Protein AF-A0A8T7M7X3-F1 (afdb_monomer)

Structure (mmCIF, N/CA/C/O backbone):
data_AF-A0A8T7M7X3-F1
#
_entry.id   AF-A0A8T7M7X3-F1
#
loop_
_atom_site.group_PDB
_atom_site.id
_atom_site.type_symbol
_atom_site.label_atom_id
_atom_site.label_alt_id
_atom_site.label_comp_id
_atom_site.label_asym_id
_atom_site.label_entity_id
_atom_site.label_seq_id
_atom_site.pdbx_PDB_ins_code
_atom_site.Cartn_x
_atom_site.Cartn_y
_atom_site.Cartn_z
_atom_site.occupancy
_atom_site.B_iso_or_equiv
_atom_site.auth_seq_id
_atom_site.auth_comp_id
_atom_site.auth_asym_id
_atom_site.auth_atom_id
_atom_site.pdbx_PDB_model_num
ATOM 1 N N . MET A 1 1 ? 93.101 45.822 0.737 1.00 46.22 1 MET A N 1
ATOM 2 C CA . MET A 1 1 ? 93.621 44.448 0.947 1.00 46.22 1 MET A CA 1
ATOM 3 C C . MET A 1 1 ? 92.447 43.604 1.434 1.00 46.22 1 MET A C 1
ATOM 5 O O . MET A 1 1 ? 91.768 44.087 2.322 1.00 46.22 1 MET A O 1
ATOM 9 N N . ALA A 1 2 ? 92.071 42.443 0.896 1.00 41.38 2 ALA A N 1
ATOM 10 C CA . ALA A 1 2 ? 92.641 41.563 -0.135 1.00 41.38 2 ALA A CA 1
ATOM 11 C C . ALA A 1 2 ? 91.455 40.894 -0.884 1.00 41.38 2 ALA A C 1
ATOM 13 O O . ALA A 1 2 ? 90.471 40.529 -0.255 1.00 41.38 2 ALA A O 1
ATOM 14 N N . TYR A 1 3 ? 91.332 40.984 -2.210 1.00 36.50 3 TYR A N 1
ATOM 15 C CA . TYR A 1 3 ? 91.972 40.167 -3.261 1.00 36.50 3 TYR A CA 1
ATOM 16 C C . TYR A 1 3 ? 91.702 38.645 -3.172 1.00 36.50 3 TYR A C 1
ATOM 18 O O . TYR A 1 3 ? 92.393 37.949 -2.444 1.00 36.50 3 TYR A O 1
ATOM 26 N N . GLN A 1 4 ? 90.682 38.206 -3.939 1.00 45.53 4 GLN A N 1
ATOM 27 C CA . GLN A 1 4 ? 90.594 37.076 -4.906 1.00 45.53 4 GLN A CA 1
ATOM 28 C C . GLN A 1 4 ? 91.264 35.716 -4.568 1.00 45.53 4 GLN A C 1
ATOM 30 O O . GLN A 1 4 ? 92.408 35.672 -4.129 1.00 45.53 4 GLN A O 1
ATOM 35 N N . PRO A 1 5 ? 90.631 34.584 -4.955 1.00 60.28 5 PRO A N 1
ATOM 36 C CA . PRO A 1 5 ? 90.970 34.070 -6.287 1.00 60.28 5 PRO A CA 1
ATOM 37 C C . PRO A 1 5 ? 89.800 33.523 -7.122 1.00 60.28 5 PRO A C 1
ATOM 39 O O . PRO A 1 5 ? 88.982 32.719 -6.680 1.00 60.28 5 PRO A 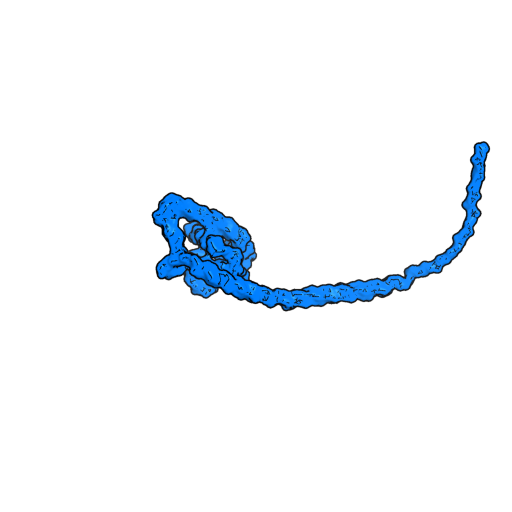O 1
ATOM 42 N N . LYS A 1 6 ? 89.839 33.890 -8.409 1.00 54.03 6 LYS A N 1
ATOM 43 C CA . LYS A 1 6 ? 89.373 33.092 -9.550 1.00 54.03 6 LYS A CA 1
ATOM 44 C C . LYS A 1 6 ? 89.791 31.626 -9.411 1.00 54.03 6 LYS A C 1
ATOM 46 O O . LYS A 1 6 ? 90.984 31.344 -9.301 1.00 54.03 6 LYS A O 1
ATOM 51 N N . GLN A 1 7 ? 88.855 30.711 -9.651 1.00 55.66 7 GLN A N 1
ATOM 52 C CA . GLN A 1 7 ? 89.193 29.432 -10.266 1.00 55.66 7 GLN A CA 1
ATOM 53 C C . GLN A 1 7 ? 88.358 29.198 -11.518 1.00 55.66 7 GLN A C 1
ATOM 55 O O . GLN A 1 7 ? 87.133 29.174 -11.514 1.00 55.66 7 GLN A O 1
ATOM 60 N N . ASN A 1 8 ? 89.105 29.074 -12.606 1.00 53.84 8 ASN A N 1
ATOM 61 C CA . ASN A 1 8 ? 88.673 28.776 -13.949 1.00 53.84 8 ASN A CA 1
ATOM 62 C C . ASN A 1 8 ? 89.399 27.476 -14.318 1.00 53.84 8 ASN A C 1
ATOM 64 O O . ASN A 1 8 ? 90.635 27.494 -14.338 1.00 53.84 8 ASN A O 1
ATOM 68 N N . ARG A 1 9 ? 88.679 26.375 -14.574 1.00 55.22 9 ARG A N 1
ATOM 69 C CA . ARG A 1 9 ? 89.082 25.338 -15.546 1.00 55.22 9 ARG A CA 1
ATOM 70 C C . ARG A 1 9 ? 88.053 24.207 -15.683 1.00 55.22 9 ARG A C 1
ATOM 72 O O . ARG A 1 9 ? 87.910 23.362 -14.814 1.00 55.22 9 ARG A O 1
ATOM 79 N N . ASN A 1 10 ? 87.400 24.224 -16.843 1.00 54.62 10 ASN A N 1
ATOM 80 C CA . ASN A 1 10 ? 87.194 23.114 -17.780 1.00 54.62 10 ASN A CA 1
ATOM 81 C C . ASN A 1 10 ? 87.348 21.675 -17.259 1.00 54.62 10 ASN A C 1
ATOM 83 O O . ASN A 1 10 ? 88.474 21.215 -17.082 1.00 54.62 10 ASN A O 1
ATOM 87 N N . VAL A 1 11 ? 86.247 20.917 -17.301 1.00 53.62 11 VAL A N 1
ATOM 88 C CA . VAL A 1 11 ? 86.260 19.521 -17.770 1.00 53.62 11 VAL A CA 1
ATOM 89 C C . VAL A 1 11 ? 85.071 19.311 -18.714 1.00 53.62 11 VAL A C 1
ATOM 91 O O . VAL A 1 11 ? 83.927 19.599 -18.377 1.00 53.62 11 VAL A O 1
ATOM 94 N N . ARG A 1 12 ? 85.385 18.880 -19.939 1.00 51.91 12 ARG A N 1
ATOM 95 C CA . ARG A 1 12 ? 84.455 18.493 -21.008 1.00 51.91 12 ARG A CA 1
ATOM 96 C C . ARG A 1 12 ? 83.820 17.118 -20.741 1.00 51.91 12 ARG A C 1
ATOM 98 O O . ARG A 1 12 ? 84.417 16.285 -20.064 1.00 51.91 12 ARG A O 1
ATOM 105 N N . THR A 1 13 ? 82.791 16.849 -21.558 1.00 47.75 13 THR A N 1
ATOM 106 C CA . THR A 1 13 ? 82.400 15.548 -22.160 1.00 47.75 13 THR A CA 1
ATOM 107 C C . THR A 1 13 ? 81.572 14.606 -21.266 1.00 47.75 13 THR A C 1
ATOM 109 O O . THR A 1 13 ? 81.841 14.501 -20.084 1.00 47.75 13 THR A O 1
ATOM 112 N N . VAL A 1 14 ? 80.519 13.910 -21.722 1.00 48.75 14 VAL A N 1
ATOM 113 C CA . VAL A 1 14 ? 80.226 13.295 -23.034 1.00 48.75 14 VAL A CA 1
ATOM 114 C C . VAL A 1 14 ? 78.704 13.289 -23.301 1.00 48.75 14 VAL A C 1
ATOM 116 O O . VAL A 1 14 ? 77.900 13.144 -22.386 1.00 48.75 14 VAL A O 1
ATOM 119 N N . LEU A 1 15 ? 78.336 13.425 -24.577 1.00 51.53 15 LEU A N 1
ATOM 120 C CA . LEU A 1 15 ? 77.004 13.212 -25.151 1.00 51.53 15 LEU A CA 1
ATOM 121 C C . LEU A 1 15 ? 76.468 11.796 -24.853 1.00 51.53 15 LEU A C 1
ATOM 123 O O . LEU A 1 15 ? 77.096 10.815 -25.234 1.00 51.53 15 LEU A O 1
ATOM 127 N N . GLY A 1 16 ? 75.285 11.695 -24.245 1.00 47.59 16 GLY A N 1
ATOM 128 C CA . GLY A 1 16 ? 74.497 10.461 -24.167 1.00 47.59 16 GLY A CA 1
ATOM 129 C C . GLY A 1 16 ? 73.098 10.713 -24.726 1.00 47.59 16 GLY A C 1
ATOM 130 O O . GLY A 1 16 ? 72.341 11.509 -24.179 1.00 47.59 16 GLY A O 1
ATOM 131 N N . GLU A 1 17 ? 72.798 10.097 -25.862 1.00 50.12 17 GLU A N 1
ATOM 132 C CA . GLU A 1 17 ? 71.636 10.335 -26.721 1.00 50.12 17 GLU A CA 1
ATOM 133 C C . GLU A 1 17 ? 70.284 9.986 -26.055 1.00 50.12 17 GLU A C 1
ATOM 135 O O . GLU A 1 17 ? 70.113 8.871 -25.558 1.00 50.12 17 GLU A O 1
ATOM 140 N N . PRO A 1 18 ? 69.254 10.855 -26.114 1.00 48.41 18 PRO A N 1
ATOM 141 C CA . PRO A 1 18 ? 67.917 10.537 -25.623 1.00 48.41 18 PRO A CA 1
ATOM 142 C C . PRO A 1 18 ? 67.045 10.015 -26.773 1.00 48.41 18 PRO A C 1
ATOM 144 O O . PRO A 1 18 ? 66.133 10.707 -27.221 1.00 48.41 18 PRO A O 1
ATOM 147 N N . ARG A 1 19 ? 67.336 8.832 -27.331 1.00 51.84 19 ARG A N 1
ATOM 148 C CA . ARG A 1 19 ? 66.515 8.299 -28.446 1.00 51.84 19 ARG A CA 1
ATOM 149 C C . ARG A 1 19 ? 66.010 6.863 -28.326 1.00 51.84 19 ARG A C 1
ATOM 151 O O . ARG A 1 19 ? 65.266 6.439 -29.200 1.00 51.84 19 ARG A O 1
ATOM 158 N N . VAL A 1 20 ? 66.287 6.143 -27.237 1.00 50.12 20 VAL A N 1
ATOM 159 C CA . VAL A 1 20 ? 65.887 4.716 -27.127 1.00 50.12 20 VAL A CA 1
ATOM 160 C C . VAL A 1 20 ? 64.840 4.435 -26.032 1.00 50.12 20 VAL A C 1
ATOM 162 O O . VAL A 1 20 ? 64.368 3.316 -25.893 1.00 50.12 20 VAL A O 1
ATOM 165 N N . GLN A 1 21 ? 64.388 5.440 -25.277 1.00 48.66 21 GLN A N 1
ATOM 166 C CA . GLN A 1 21 ? 63.450 5.219 -24.157 1.00 48.66 21 GLN A CA 1
ATOM 167 C C . GLN A 1 21 ? 61.958 5.334 -24.537 1.00 48.66 21 GLN A C 1
ATOM 169 O O . GLN A 1 21 ? 61.101 4.904 -23.771 1.00 48.66 21 GLN A O 1
ATOM 174 N N . LEU A 1 22 ? 61.608 5.883 -25.709 1.00 47.62 22 LEU A N 1
ATOM 175 C CA . LEU A 1 22 ? 60.207 6.219 -26.018 1.00 47.62 22 LEU A CA 1
ATOM 176 C C . LEU A 1 22 ? 59.379 5.049 -26.591 1.00 47.62 22 LEU A C 1
ATOM 178 O O . LEU A 1 22 ? 58.153 5.073 -26.529 1.00 47.62 22 LEU A O 1
ATOM 182 N N . VAL A 1 23 ? 60.023 4.007 -27.126 1.00 49.38 23 VAL A N 1
ATOM 183 C CA . VAL A 1 23 ? 59.315 2.905 -27.813 1.00 49.38 23 VAL A CA 1
ATOM 184 C C . VAL A 1 23 ? 58.866 1.801 -26.846 1.00 49.38 23 VAL A C 1
ATOM 186 O O . VAL A 1 23 ? 57.866 1.135 -27.087 1.00 49.38 23 VAL A O 1
ATOM 189 N N . VAL A 1 24 ? 59.536 1.632 -25.703 1.00 51.38 24 VAL A N 1
ATOM 190 C CA . VAL A 1 24 ? 59.193 0.559 -24.748 1.00 51.38 24 VAL A CA 1
ATOM 191 C C . VAL A 1 24 ? 57.947 0.906 -23.917 1.00 51.38 24 VAL A C 1
ATOM 193 O O . VAL A 1 24 ? 57.187 0.018 -23.534 1.00 51.38 24 VAL A O 1
ATOM 196 N N . TYR A 1 25 ? 57.670 2.196 -23.700 1.00 46.59 25 TYR A N 1
ATOM 197 C CA . TYR A 1 25 ? 56.526 2.640 -22.894 1.00 46.59 25 TYR A CA 1
ATOM 198 C C . TYR A 1 25 ? 55.167 2.534 -23.605 1.00 46.59 25 TYR A C 1
ATOM 200 O O . TYR A 1 25 ? 54.145 2.363 -22.943 1.00 46.59 25 TYR A O 1
ATOM 208 N N . THR A 1 26 ? 55.116 2.590 -24.937 1.00 47.38 26 THR A N 1
ATOM 209 C CA . THR A 1 26 ? 53.841 2.578 -25.682 1.00 47.38 26 THR A CA 1
ATOM 210 C C . THR A 1 26 ? 53.199 1.190 -25.769 1.00 47.38 26 THR A C 1
ATOM 212 O O . THR A 1 26 ? 51.971 1.091 -25.800 1.00 47.38 26 THR A O 1
ATOM 215 N N . VAL A 1 27 ? 53.993 0.115 -25.720 1.00 51.78 27 VAL A N 1
ATOM 216 C CA . VAL A 1 27 ? 53.487 -1.272 -25.759 1.00 51.78 27 VAL A CA 1
ATOM 217 C C . VAL A 1 27 ? 52.983 -1.739 -24.385 1.00 51.78 27 VAL A C 1
ATOM 219 O O . VAL A 1 27 ? 52.012 -2.487 -24.302 1.00 51.78 27 VAL A O 1
ATOM 222 N N . TRP A 1 28 ? 53.572 -1.248 -23.288 1.00 44.59 28 TRP A N 1
ATOM 223 C CA . TRP A 1 28 ? 53.129 -1.599 -21.931 1.00 44.59 28 TRP A CA 1
ATOM 224 C C . TRP A 1 28 ? 51.792 -0.953 -21.541 1.00 44.59 28 TRP A C 1
ATOM 226 O O . TRP A 1 28 ? 50.948 -1.604 -20.926 1.00 44.59 28 TRP A O 1
ATOM 236 N N . PHE A 1 29 ? 51.550 0.303 -21.928 1.00 48.22 29 PHE A N 1
ATOM 237 C CA . PHE A 1 29 ? 50.309 0.997 -21.558 1.00 48.22 29 PHE A CA 1
ATOM 238 C C . PHE A 1 29 ? 49.073 0.507 -22.329 1.00 48.22 29 PHE A C 1
ATOM 240 O O . PHE A 1 29 ? 47.969 0.512 -21.784 1.00 48.22 29 PHE A O 1
ATOM 247 N N . SER A 1 30 ? 49.232 0.034 -23.567 1.00 51.81 30 SER A N 1
ATOM 248 C CA . SER A 1 30 ? 48.105 -0.439 -24.385 1.00 51.81 30 SER A CA 1
ATOM 249 C C . SER A 1 30 ? 47.588 -1.823 -23.954 1.00 51.81 30 SER A C 1
ATOM 251 O O . SER A 1 30 ? 46.380 -2.060 -24.006 1.00 51.81 30 SER A O 1
ATOM 253 N N . GLY A 1 31 ? 48.446 -2.700 -23.419 1.00 53.31 31 GLY A N 1
ATOM 254 C CA . GLY A 1 31 ? 48.025 -3.995 -22.861 1.00 53.31 31 GLY A CA 1
ATOM 255 C C . GLY A 1 31 ? 47.171 -3.880 -21.589 1.00 53.31 31 GLY A C 1
ATOM 256 O O . GLY A 1 31 ? 46.196 -4.615 -21.428 1.00 53.31 31 GLY A O 1
ATOM 257 N N . ILE A 1 32 ? 47.481 -2.918 -20.711 1.00 60.38 32 ILE A N 1
ATOM 258 C CA . ILE A 1 32 ? 46.737 -2.702 -19.455 1.00 60.38 32 ILE A CA 1
ATOM 259 C C . ILE A 1 32 ? 45.322 -2.183 -19.735 1.00 60.38 32 ILE A C 1
ATOM 261 O O . ILE A 1 32 ? 44.365 -2.633 -19.106 1.00 60.38 32 ILE A O 1
ATOM 265 N N . ILE A 1 33 ? 45.165 -1.279 -20.706 1.00 60.69 33 ILE A N 1
ATOM 266 C CA . ILE A 1 33 ? 43.856 -0.699 -21.036 1.00 60.69 33 ILE A CA 1
ATOM 267 C C . ILE A 1 33 ? 42.926 -1.759 -21.645 1.00 60.69 33 ILE A C 1
ATOM 269 O O . ILE A 1 33 ? 41.769 -1.858 -21.241 1.00 60.69 33 ILE A O 1
ATOM 273 N N . ILE A 1 34 ? 43.424 -2.608 -22.551 1.00 60.16 34 ILE A N 1
ATOM 274 C CA . ILE A 1 34 ? 42.613 -3.682 -23.151 1.00 60.16 34 ILE A CA 1
ATOM 275 C C . ILE A 1 34 ? 42.245 -4.745 -22.100 1.00 60.16 34 ILE A C 1
ATOM 277 O O . ILE A 1 34 ? 41.097 -5.191 -22.059 1.00 60.16 34 ILE A O 1
ATOM 281 N N . GLY A 1 35 ? 43.172 -5.099 -21.202 1.00 57.69 35 GLY A N 1
ATOM 282 C CA . GLY A 1 35 ? 42.897 -6.014 -20.089 1.00 57.69 35 GLY A CA 1
ATOM 283 C C . GLY A 1 35 ? 41.843 -5.478 -19.111 1.00 57.69 35 GLY A C 1
ATOM 284 O O . GLY A 1 35 ? 40.943 -6.216 -18.711 1.00 57.69 35 GLY A O 1
ATOM 285 N N . ALA A 1 36 ? 41.898 -4.185 -18.778 1.00 60.19 36 ALA A N 1
ATOM 286 C CA . ALA A 1 36 ? 40.915 -3.540 -17.907 1.00 60.19 36 ALA A CA 1
ATOM 287 C C . ALA A 1 36 ? 39.519 -3.467 -18.549 1.00 60.19 36 ALA A C 1
ATOM 289 O O . ALA A 1 36 ? 38.522 -3.720 -17.873 1.00 60.19 36 ALA A O 1
ATOM 290 N N . ILE A 1 37 ? 39.436 -3.187 -19.855 1.00 64.25 37 ILE A N 1
ATOM 291 C CA . ILE A 1 37 ? 38.162 -3.163 -20.588 1.00 64.25 37 ILE A CA 1
ATOM 292 C C . ILE A 1 37 ? 37.546 -4.569 -20.646 1.00 64.25 37 ILE A C 1
ATOM 294 O O . ILE A 1 37 ? 36.359 -4.725 -20.363 1.00 64.25 37 ILE A O 1
ATOM 298 N N . LEU A 1 38 ? 38.337 -5.611 -20.928 1.00 59.16 38 LEU A N 1
ATOM 299 C CA . LEU A 1 38 ? 37.839 -6.993 -20.95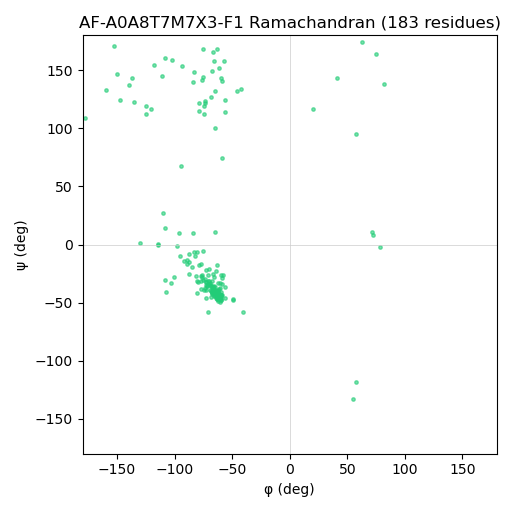1 1.00 59.16 38 LEU A CA 1
ATOM 300 C C . LEU A 1 38 ? 37.353 -7.470 -19.574 1.00 59.16 38 LEU A C 1
ATOM 302 O O . LEU A 1 38 ? 36.303 -8.107 -19.495 1.00 59.16 38 LEU A O 1
ATOM 306 N N . LEU A 1 39 ? 38.046 -7.115 -18.487 1.00 58.97 39 LEU A N 1
ATOM 307 C CA . LEU A 1 39 ? 37.592 -7.415 -17.122 1.00 58.97 39 LEU A CA 1
ATOM 308 C C . LEU A 1 39 ? 36.298 -6.673 -16.758 1.00 58.97 39 LEU A C 1
ATOM 310 O O . LEU A 1 39 ? 35.438 -7.240 -16.084 1.00 58.97 39 LEU A O 1
ATOM 314 N N . PHE A 1 40 ? 36.120 -5.442 -17.241 1.00 58.00 40 PHE A N 1
ATOM 315 C CA . PHE A 1 40 ? 34.893 -4.676 -17.021 1.00 58.00 40 PHE A CA 1
ATOM 316 C C . PHE A 1 40 ? 33.688 -5.305 -17.744 1.00 58.00 40 PHE A C 1
ATOM 318 O O . PHE A 1 40 ? 32.614 -5.440 -17.155 1.00 58.00 40 PHE A O 1
ATOM 325 N N . PHE A 1 41 ? 33.866 -5.779 -18.984 1.00 54.91 41 PHE A N 1
ATOM 326 C CA . PHE A 1 41 ? 32.802 -6.465 -19.731 1.00 54.91 41 PHE A CA 1
ATOM 327 C C . PHE A 1 41 ? 32.488 -7.873 -19.192 1.00 54.91 41 PHE A C 1
ATOM 329 O O . PHE A 1 41 ? 31.316 -8.253 -19.140 1.00 54.91 41 PHE A O 1
ATOM 336 N N . LEU A 1 42 ? 33.487 -8.628 -18.716 1.00 54.34 42 LEU A N 1
ATOM 337 C CA . LEU A 1 42 ? 33.258 -9.910 -18.031 1.00 54.34 42 LEU A CA 1
ATOM 338 C C . LEU A 1 42 ? 32.533 -9.733 -16.686 1.00 54.34 42 LEU A C 1
ATOM 340 O O . LEU A 1 42 ? 31.662 -10.538 -16.355 1.00 54.34 42 LEU A O 1
ATOM 344 N N . GLY A 1 43 ? 32.819 -8.658 -15.944 1.00 50.41 43 GLY A N 1
ATOM 345 C CA . GLY A 1 43 ? 32.082 -8.311 -14.724 1.00 50.41 43 GLY A CA 1
ATOM 346 C C . GLY A 1 43 ? 30.599 -8.011 -14.981 1.00 50.41 43 GLY A C 1
ATOM 347 O O . GLY A 1 43 ? 29.739 -8.451 -14.218 1.00 50.41 43 GLY A O 1
ATOM 348 N N . PHE A 1 44 ? 30.280 -7.335 -16.090 1.00 52.50 44 PHE A N 1
ATOM 349 C CA . PHE A 1 44 ? 28.894 -7.031 -16.466 1.00 52.50 44 PHE A CA 1
ATOM 350 C C . PHE A 1 44 ? 28.092 -8.266 -16.907 1.00 52.50 44 PHE A C 1
ATOM 352 O O . PHE A 1 44 ? 26.903 -8.357 -16.601 1.00 52.50 44 PHE A O 1
ATOM 359 N N . LEU A 1 45 ? 28.727 -9.245 -17.559 1.00 52.94 45 LEU A N 1
ATOM 360 C CA . LEU A 1 45 ? 28.066 -10.498 -17.952 1.00 52.94 45 LEU A CA 1
ATOM 361 C C . LEU A 1 45 ? 27.741 -11.409 -16.756 1.00 52.94 45 LEU A C 1
ATOM 363 O O . LEU A 1 45 ? 26.722 -12.093 -16.778 1.00 52.94 45 LEU A O 1
ATOM 367 N N . VAL A 1 46 ? 28.544 -11.379 -15.687 1.00 52.62 46 VAL A N 1
ATOM 368 C CA . VAL A 1 46 ? 28.272 -12.150 -14.456 1.00 52.62 46 VAL A CA 1
ATOM 369 C C . VAL A 1 46 ? 27.255 -11.447 -13.541 1.00 52.62 46 VAL A C 1
ATOM 371 O O . VAL A 1 46 ? 26.519 -12.110 -12.813 1.00 52.62 46 VAL A O 1
ATOM 374 N N . ALA A 1 47 ? 27.144 -10.116 -13.595 1.00 49.75 47 ALA A N 1
ATOM 375 C CA . ALA A 1 47 ? 26.200 -9.354 -12.771 1.00 49.75 47 ALA A CA 1
ATOM 376 C C . ALA A 1 47 ? 24.734 -9.410 -13.260 1.00 49.75 47 ALA A C 1
ATOM 378 O O . ALA A 1 47 ? 23.825 -9.115 -12.483 1.00 49.75 47 ALA A O 1
ATOM 379 N N . GLY A 1 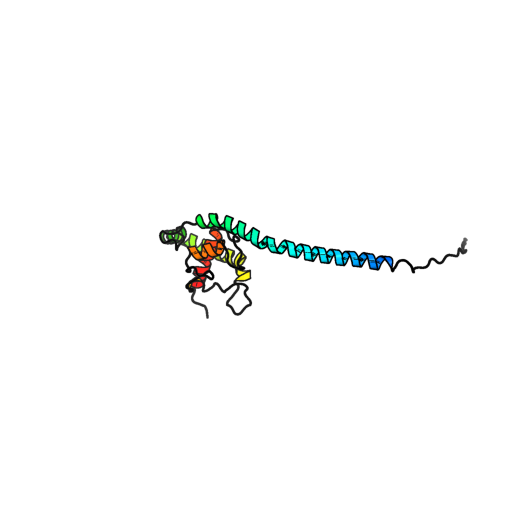48 ? 24.481 -9.818 -14.510 1.00 46.09 48 GLY A N 1
ATOM 380 C CA . GLY A 1 48 ? 23.129 -9.883 -15.088 1.00 46.09 48 GLY A CA 1
ATOM 381 C C . GLY A 1 48 ? 22.196 -10.925 -14.451 1.00 46.09 48 GLY A C 1
ATOM 382 O O . GLY A 1 48 ? 20.983 -10.732 -14.450 1.00 46.09 48 GLY A O 1
ATOM 383 N N . ASP A 1 49 ? 22.743 -11.987 -13.851 1.00 47.00 49 ASP A N 1
ATOM 384 C CA . ASP A 1 49 ? 21.965 -13.084 -13.243 1.00 47.00 49 ASP A CA 1
ATOM 385 C C . ASP A 1 49 ? 21.741 -12.899 -11.720 1.00 47.00 49 ASP A C 1
ATOM 387 O O . ASP A 1 49 ? 20.919 -13.566 -11.086 1.00 47.00 49 ASP A O 1
ATOM 391 N N . TYR A 1 50 ? 22.416 -11.921 -11.100 1.00 46.50 50 TYR A N 1
ATOM 392 C CA . TYR A 1 50 ? 22.239 -11.618 -9.672 1.00 46.50 50 TYR A CA 1
ATOM 393 C C . TYR A 1 50 ? 20.881 -10.983 -9.348 1.00 46.50 50 TYR A C 1
ATOM 395 O O . TYR A 1 50 ? 20.424 -11.066 -8.206 1.00 46.50 50 TYR A O 1
ATOM 403 N N . ASN A 1 51 ? 20.204 -10.386 -10.332 1.00 52.50 51 ASN A N 1
ATOM 404 C CA . ASN A 1 51 ? 18.914 -9.731 -10.112 1.00 52.50 51 ASN A CA 1
ATOM 405 C C . ASN A 1 51 ? 17.757 -10.746 -10.002 1.00 52.50 51 ASN A C 1
ATOM 407 O O . ASN A 1 51 ? 16.815 -10.532 -9.247 1.00 52.50 51 ASN A O 1
ATOM 411 N N . GLY A 1 52 ? 17.834 -11.891 -10.692 1.00 51.69 52 GLY A N 1
ATOM 412 C CA . GLY A 1 52 ? 16.781 -12.914 -10.643 1.00 51.69 52 GLY A CA 1
ATOM 413 C C . GLY A 1 52 ? 16.760 -13.683 -9.319 1.00 51.69 52 GLY A C 1
ATOM 414 O O . GLY A 1 52 ? 15.711 -13.842 -8.693 1.00 51.69 52 GLY A O 1
ATOM 415 N N . ARG A 1 53 ? 17.937 -14.112 -8.844 1.00 49.53 53 ARG A N 1
ATOM 416 C CA . ARG A 1 53 ? 18.058 -14.944 -7.635 1.00 49.53 53 ARG A CA 1
ATOM 417 C C . ARG A 1 53 ? 17.798 -14.159 -6.339 1.00 49.53 53 ARG A C 1
ATOM 419 O O . ARG A 1 53 ? 17.231 -14.712 -5.402 1.00 49.53 53 ARG A O 1
ATOM 426 N N . THR A 1 54 ? 18.148 -12.871 -6.297 1.00 52.59 54 THR A N 1
ATOM 427 C CA . THR A 1 54 ? 17.840 -11.977 -5.160 1.00 52.59 54 THR A CA 1
ATOM 428 C C . THR A 1 54 ? 16.361 -11.595 -5.095 1.00 52.59 54 THR A C 1
ATOM 430 O O . THR A 1 54 ? 15.798 -11.509 -4.005 1.00 52.59 54 THR A O 1
ATOM 433 N N . GLN A 1 55 ? 15.688 -11.440 -6.239 1.00 50.59 55 GLN A N 1
ATOM 434 C CA . GLN A 1 55 ? 14.238 -11.232 -6.255 1.00 50.59 55 GLN A CA 1
ATOM 435 C C . GLN A 1 55 ? 13.455 -12.488 -5.867 1.00 50.59 55 GLN A C 1
ATOM 437 O O . GLN A 1 55 ? 12.395 -12.385 -5.249 1.00 50.59 55 GLN A O 1
ATOM 442 N N . GLN A 1 56 ? 13.976 -13.677 -6.172 1.00 53.38 56 GLN A N 1
ATOM 443 C CA . GLN A 1 56 ? 13.347 -14.929 -5.762 1.00 53.38 56 GLN A CA 1
ATOM 444 C C . GLN A 1 56 ? 13.411 -15.131 -4.239 1.00 53.38 56 GLN A C 1
ATOM 446 O O . GLN A 1 56 ? 12.382 -15.405 -3.623 1.00 53.38 56 GLN A O 1
ATOM 451 N N . THR A 1 57 ? 14.562 -14.884 -3.608 1.00 54.69 57 THR A N 1
ATOM 452 C CA . THR A 1 57 ? 14.693 -14.962 -2.142 1.00 54.69 57 THR A CA 1
ATOM 453 C C . THR A 1 57 ? 13.935 -13.841 -1.421 1.00 54.69 57 THR A C 1
ATOM 455 O O . THR A 1 57 ? 13.338 -14.080 -0.371 1.00 54.69 57 THR A O 1
ATOM 458 N N . ALA A 1 58 ? 13.863 -12.632 -1.991 1.00 51.84 58 ALA A N 1
ATOM 459 C CA . ALA A 1 58 ? 13.023 -11.553 -1.463 1.00 51.84 58 ALA A CA 1
ATOM 460 C C . ALA A 1 58 ? 11.519 -11.864 -1.579 1.00 51.84 58 ALA A C 1
ATOM 462 O O . ALA A 1 58 ? 10.765 -11.568 -0.651 1.00 51.84 58 ALA A O 1
ATOM 463 N N . ARG A 1 59 ? 11.067 -12.517 -2.662 1.00 52.75 59 ARG A N 1
ATOM 464 C CA . ARG A 1 59 ? 9.691 -13.036 -2.785 1.00 52.75 59 ARG A CA 1
ATOM 465 C C . ARG A 1 59 ? 9.390 -14.126 -1.762 1.00 52.75 59 ARG A C 1
ATOM 467 O O . ARG A 1 59 ? 8.306 -14.116 -1.184 1.00 52.75 59 ARG A O 1
ATOM 474 N N . GLU A 1 60 ? 10.337 -15.025 -1.509 1.00 55.31 60 GLU A N 1
ATOM 475 C CA . GLU A 1 60 ? 10.215 -16.064 -0.480 1.00 55.31 60 GLU A CA 1
ATOM 476 C C . GLU A 1 60 ? 10.217 -15.491 0.941 1.00 55.31 60 GLU A C 1
ATOM 478 O O . GLU A 1 60 ? 9.519 -16.027 1.790 1.00 55.31 60 GLU A O 1
ATOM 483 N N . ALA A 1 61 ? 10.917 -14.381 1.203 1.00 52.97 61 ALA A 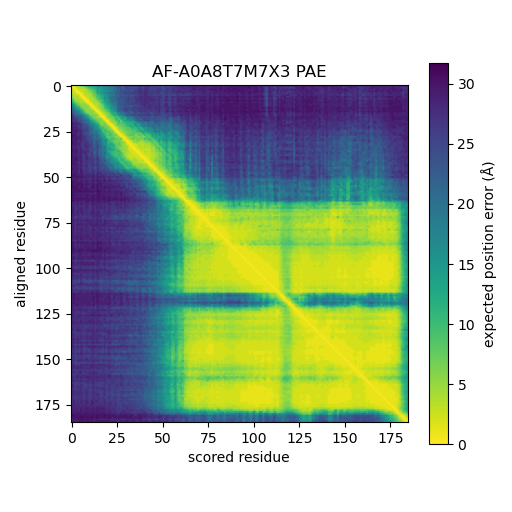N 1
ATOM 484 C CA . ALA A 1 61 ? 10.878 -13.669 2.486 1.00 52.97 61 ALA A CA 1
ATOM 485 C C . ALA A 1 61 ? 9.639 -12.761 2.644 1.00 52.97 61 ALA A C 1
ATOM 487 O O . ALA A 1 61 ? 9.108 -12.611 3.748 1.00 52.97 61 ALA A O 1
ATOM 488 N N . ALA A 1 62 ? 9.127 -12.191 1.550 1.00 50.75 62 ALA A N 1
ATOM 489 C CA . ALA A 1 62 ? 7.871 -11.441 1.534 1.00 50.75 62 ALA A CA 1
ATOM 490 C C . ALA A 1 62 ? 6.646 -12.370 1.654 1.00 50.75 62 ALA A C 1
ATOM 492 O O . ALA A 1 62 ? 5.660 -11.998 2.293 1.00 50.75 62 ALA A O 1
ATOM 493 N N . GLY A 1 63 ? 6.743 -13.593 1.119 1.00 58.16 63 GLY A N 1
ATOM 494 C CA . GLY A 1 63 ? 5.802 -14.712 1.252 1.00 58.16 63 GLY A CA 1
ATOM 495 C C . GLY A 1 63 ? 5.202 -14.908 2.656 1.00 58.16 63 GLY A C 1
ATOM 496 O O . GLY A 1 63 ? 3.984 -14.845 2.819 1.00 58.16 63 GLY A O 1
ATOM 497 N N . PRO A 1 64 ? 6.032 -15.102 3.695 1.00 63.00 64 PRO A N 1
ATOM 498 C CA . PRO A 1 64 ? 5.596 -15.231 5.080 1.00 63.00 64 PRO A CA 1
ATOM 499 C C . PRO A 1 64 ? 5.269 -13.888 5.739 1.00 63.00 64 PRO A C 1
ATOM 501 O O . PRO A 1 64 ? 4.616 -13.874 6.780 1.00 63.00 64 PRO A O 1
ATOM 504 N N . ALA A 1 65 ? 5.726 -12.759 5.194 1.00 66.56 65 ALA A N 1
ATOM 505 C CA . ALA A 1 65 ? 5.513 -11.449 5.801 1.00 66.56 65 ALA A CA 1
ATOM 506 C C . ALA A 1 65 ? 4.108 -10.895 5.504 1.00 66.56 65 ALA A C 1
ATOM 508 O O . ALA A 1 65 ? 3.454 -10.397 6.421 1.00 66.56 65 ALA A O 1
ATOM 509 N N . TYR A 1 66 ? 3.606 -11.036 4.268 1.00 69.94 66 TYR A N 1
ATOM 510 C CA . TYR A 1 66 ? 2.234 -10.621 3.932 1.00 69.94 66 TYR A CA 1
ATOM 511 C C . TYR A 1 66 ? 1.183 -11.524 4.594 1.00 69.94 66 TYR A C 1
ATOM 513 O O . TYR A 1 66 ? 0.128 -11.042 4.994 1.00 69.94 66 TYR A O 1
ATOM 521 N N . ALA A 1 67 ? 1.481 -12.820 4.757 1.00 76.12 67 ALA A N 1
ATOM 522 C CA . ALA A 1 67 ? 0.574 -13.793 5.372 1.00 76.12 67 ALA A CA 1
ATOM 523 C C . ALA A 1 67 ? 0.254 -13.478 6.846 1.00 76.12 67 ALA A C 1
ATOM 525 O O . ALA A 1 67 ? -0.716 -13.991 7.396 1.00 76.12 67 ALA A O 1
ATOM 526 N N . LYS A 1 68 ? 1.064 -12.625 7.487 1.00 81.69 68 LYS A N 1
ATOM 527 C CA . LYS A 1 68 ? 0.876 -12.178 8.873 1.00 81.69 68 LYS A CA 1
ATOM 528 C C . LYS A 1 68 ? -0.026 -10.952 9.001 1.00 81.69 68 LYS A C 1
ATOM 530 O O . LYS A 1 68 ? -0.343 -10.569 10.124 1.00 81.69 68 LYS A O 1
ATOM 535 N N . ILE A 1 69 ? -0.413 -10.313 7.896 1.00 84.56 69 ILE A N 1
ATOM 536 C CA . ILE A 1 69 ? -1.309 -9.158 7.942 1.00 84.56 69 ILE A CA 1
ATOM 537 C C . ILE A 1 69 ? -2.738 -9.684 8.119 1.00 84.56 69 ILE A C 1
ATOM 539 O O . ILE A 1 69 ? -3.240 -10.364 7.224 1.00 84.56 69 ILE A O 1
ATOM 543 N N . PRO A 1 70 ? -3.406 -9.400 9.251 1.00 88.44 70 PRO A N 1
ATOM 544 C CA . PRO A 1 70 ? -4.736 -9.931 9.494 1.00 88.44 70 PRO A CA 1
ATOM 545 C C . PRO A 1 70 ? -5.734 -9.284 8.532 1.00 88.44 70 PRO A C 1
ATOM 547 O O . PRO A 1 70 ? -5.824 -8.055 8.440 1.00 88.44 70 PRO A O 1
ATOM 550 N N . LEU A 1 71 ? -6.488 -10.120 7.824 1.00 91.12 71 LEU A N 1
ATOM 551 C CA . LEU A 1 71 ? -7.539 -9.704 6.903 1.00 91.12 71 LEU A CA 1
ATOM 552 C C . LEU A 1 71 ? -8.918 -9.886 7.542 1.00 91.12 71 LEU A C 1
ATOM 554 O O . LEU A 1 71 ? -9.099 -10.649 8.489 1.00 91.12 71 LEU A O 1
ATOM 558 N N . THR A 1 72 ? -9.892 -9.160 7.015 1.00 90.69 72 THR A N 1
ATOM 559 C CA . THR A 1 72 ? -11.319 -9.383 7.284 1.00 90.69 72 THR A CA 1
ATOM 560 C C . THR A 1 72 ? -11.787 -10.727 6.713 1.00 90.69 72 THR A C 1
ATOM 562 O O . THR A 1 72 ? -11.091 -11.339 5.905 1.00 90.69 72 THR A O 1
ATOM 565 N N . ALA A 1 73 ? -12.968 -11.201 7.129 1.00 89.44 73 ALA A N 1
ATOM 566 C CA . ALA A 1 73 ? -13.490 -12.515 6.737 1.00 89.44 73 ALA A CA 1
ATOM 567 C C . ALA A 1 73 ? -13.659 -12.691 5.215 1.00 89.44 73 ALA A C 1
ATOM 569 O O . ALA A 1 73 ? -13.526 -13.802 4.714 1.00 89.44 73 ALA A O 1
ATOM 570 N N . ASP A 1 74 ? -13.915 -11.602 4.484 1.00 90.88 74 ASP A N 1
ATOM 571 C CA . ASP A 1 74 ? -14.008 -11.610 3.019 1.00 90.88 74 ASP A CA 1
ATOM 572 C C . ASP A 1 74 ? -12.636 -11.569 2.314 1.00 90.88 74 ASP A C 1
ATOM 574 O O . ASP A 1 74 ? -12.561 -11.690 1.093 1.00 90.88 74 ASP A O 1
ATOM 578 N N . GLY A 1 75 ? -11.543 -11.405 3.068 1.00 90.69 75 GLY A N 1
ATOM 579 C CA . GLY A 1 75 ? -10.176 -11.357 2.552 1.00 90.69 75 GLY A CA 1
ATOM 580 C C . GLY A 1 75 ? -9.811 -10.076 1.795 1.00 90.69 75 GLY A C 1
ATOM 581 O O . GLY A 1 75 ? -8.737 -10.023 1.200 1.00 90.69 75 GLY A O 1
ATOM 582 N N . THR A 1 76 ? -10.661 -9.044 1.794 1.00 90.81 76 THR A N 1
ATOM 583 C CA . THR A 1 76 ? -10.464 -7.844 0.956 1.00 90.81 76 THR A CA 1
ATOM 584 C C . THR A 1 76 ? -9.878 -6.653 1.709 1.00 90.81 76 THR A C 1
ATOM 586 O O . THR A 1 76 ? -9.186 -5.823 1.111 1.00 90.81 76 THR A O 1
ATOM 589 N N . LYS A 1 77 ? -10.130 -6.565 3.021 1.00 92.50 77 LYS A N 1
ATOM 590 C CA . LYS A 1 77 ? -9.699 -5.449 3.883 1.00 92.50 77 LYS A CA 1
ATOM 591 C C . LYS A 1 77 ? -8.750 -5.902 4.981 1.00 92.50 77 LYS A C 1
ATOM 593 O O . LYS A 1 77 ? -8.842 -7.036 5.450 1.00 92.50 77 LYS A O 1
ATOM 598 N N . ILE A 1 78 ? -7.911 -4.981 5.452 1.00 91.31 78 ILE A N 1
ATOM 599 C CA . ILE A 1 78 ? -7.026 -5.194 6.603 1.00 91.31 78 ILE A CA 1
ATOM 600 C C . ILE A 1 78 ? -7.826 -5.040 7.906 1.00 91.31 78 ILE A C 1
ATOM 602 O O . ILE A 1 78 ? -8.407 -3.986 8.164 1.00 91.31 78 ILE A O 1
ATOM 606 N N . ALA A 1 79 ? -7.844 -6.072 8.750 1.00 90.88 79 ALA A N 1
ATOM 607 C CA . ALA A 1 79 ? -8.739 -6.151 9.907 1.00 90.88 79 ALA A CA 1
ATOM 608 C C . ALA A 1 79 ? -8.522 -5.025 10.931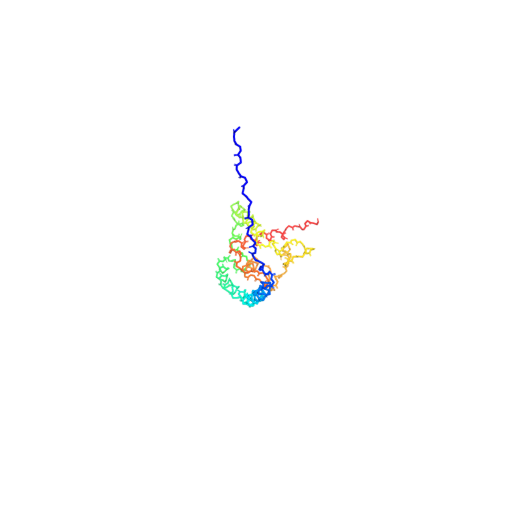 1.00 90.88 79 ALA A C 1
ATOM 610 O O . ALA A 1 79 ? -9.487 -4.430 11.406 1.00 90.88 79 ALA A O 1
ATOM 611 N N . TYR A 1 80 ? -7.268 -4.689 11.254 1.00 86.81 80 TYR A N 1
ATOM 612 C CA . TYR A 1 80 ? -6.993 -3.634 12.237 1.00 86.81 80 TYR A CA 1
ATOM 613 C C . TYR A 1 80 ? -7.323 -2.229 11.712 1.00 86.81 80 TYR A C 1
ATOM 615 O O . TYR A 1 80 ? -7.656 -1.352 12.502 1.00 86.81 80 TYR A O 1
ATOM 623 N N . VAL A 1 81 ? -7.287 -2.020 10.391 1.00 88.81 81 VAL A N 1
ATOM 624 C CA . VAL A 1 81 ? -7.719 -0.756 9.775 1.00 88.81 81 VAL A CA 1
ATOM 625 C C . VAL A 1 81 ? -9.227 -0.586 9.939 1.00 88.81 81 VAL A C 1
ATOM 627 O O . VAL A 1 81 ? -9.696 0.504 10.259 1.00 88.81 81 VAL A O 1
ATOM 630 N N . GLU A 1 82 ? -9.999 -1.661 9.773 1.00 91.38 82 GLU A N 1
ATOM 631 C CA . GLU A 1 82 ? -11.439 -1.622 10.044 1.00 91.38 82 GLU A CA 1
ATOM 632 C C . GLU A 1 82 ? -11.730 -1.419 11.536 1.00 91.38 82 GLU A C 1
ATOM 634 O O . GLU A 1 82 ? -12.635 -0.661 11.877 1.00 91.38 82 GLU A O 1
ATOM 639 N N . ALA A 1 83 ? -10.925 -2.010 12.425 1.00 89.75 83 ALA A N 1
ATOM 640 C CA . ALA A 1 83 ? -11.064 -1.823 13.868 1.00 89.75 83 ALA A CA 1
ATOM 641 C C . ALA A 1 83 ? -10.849 -0.363 14.311 1.00 89.75 83 ALA A C 1
ATOM 643 O O . ALA A 1 83 ? -11.520 0.091 15.235 1.00 89.75 83 ALA A O 1
ATOM 644 N N . TRP A 1 84 ? -9.972 0.407 13.655 1.00 90.38 84 TRP A N 1
ATOM 645 C CA . TRP A 1 84 ? -9.804 1.834 13.973 1.00 90.38 84 TRP A CA 1
ATOM 646 C C . TRP A 1 84 ? -11.090 2.637 13.765 1.00 90.38 84 TRP A C 1
ATOM 648 O O . TRP A 1 84 ? -11.380 3.543 14.541 1.00 90.38 84 TRP A O 1
ATOM 658 N N . LYS A 1 85 ? -11.929 2.270 12.790 1.00 88.81 85 LYS A N 1
ATOM 659 C CA . LYS A 1 85 ? -13.180 2.998 12.516 1.00 88.81 85 LYS A CA 1
ATOM 660 C C . LYS A 1 85 ? -14.177 2.938 13.674 1.00 88.81 85 LYS A C 1
ATOM 662 O O . LYS A 1 85 ? -15.031 3.811 13.782 1.00 88.81 85 LYS A O 1
ATOM 667 N N . THR A 1 86 ? -14.072 1.935 14.544 1.00 90.56 86 THR A N 1
ATOM 668 C CA . THR A 1 86 ? -14.963 1.767 15.701 1.00 90.56 86 THR A CA 1
ATOM 669 C C . THR A 1 86 ? -14.371 2.312 17.004 1.00 90.56 86 THR A C 1
ATOM 671 O O . THR A 1 86 ? -15.028 2.245 18.036 1.00 90.56 86 THR A O 1
ATOM 674 N N . GLN A 1 87 ? -13.142 2.842 16.988 1.00 89.38 87 GLN A N 1
ATOM 675 C CA . GLN A 1 87 ? -12.410 3.296 18.185 1.00 89.38 87 GLN A CA 1
ATOM 676 C C . GLN A 1 87 ? -12.531 4.808 18.455 1.00 89.38 87 GLN A C 1
ATOM 678 O O . GLN A 1 87 ? -11.821 5.347 19.306 1.00 89.38 87 GLN A O 1
ATOM 683 N N . GLY A 1 88 ? -13.410 5.515 17.736 1.00 90.94 88 GLY A N 1
ATOM 684 C CA . GLY A 1 88 ? -13.600 6.960 17.895 1.00 90.94 88 GLY A CA 1
ATOM 685 C C . GLY A 1 88 ? -12.287 7.737 17.735 1.00 90.94 88 GLY A C 1
ATOM 686 O O . GLY A 1 88 ? -11.508 7.461 16.825 1.00 90.94 88 GLY A O 1
ATOM 687 N N . ALA A 1 89 ? -12.015 8.672 18.651 1.00 92.06 89 ALA A N 1
ATOM 688 C CA . ALA A 1 89 ? -10.848 9.558 18.588 1.00 92.06 89 ALA A CA 1
ATOM 689 C C . ALA A 1 89 ? -9.495 8.818 18.565 1.00 92.06 89 ALA A C 1
ATOM 691 O O . ALA A 1 89 ? -8.556 9.264 17.910 1.00 92.06 89 ALA A O 1
ATOM 692 N N . GLN A 1 90 ? -9.382 7.673 19.248 1.00 89.44 90 GLN A N 1
ATOM 693 C CA . GLN A 1 90 ? -8.142 6.884 19.239 1.00 89.44 90 GLN A CA 1
ATOM 694 C C . GLN A 1 90 ? -7.873 6.277 17.859 1.00 89.44 90 GLN A C 1
ATOM 696 O O . GLN A 1 90 ? -6.740 6.287 17.380 1.00 89.44 90 GLN A O 1
ATOM 701 N N . GLY A 1 91 ? -8.924 5.780 17.207 1.00 89.06 91 GLY A N 1
ATOM 702 C CA . GLY A 1 91 ? -8.833 5.251 15.852 1.00 89.06 91 GLY A CA 1
ATOM 703 C C . GLY A 1 91 ? -8.557 6.332 14.810 1.00 89.06 91 GLY A C 1
ATOM 704 O O . GLY A 1 91 ? -7.798 6.098 13.871 1.00 89.06 91 GLY A O 1
ATOM 705 N N . GLU A 1 92 ? -9.116 7.527 14.997 1.00 91.81 92 GLU A N 1
ATOM 706 C CA . GLU A 1 92 ? -8.846 8.685 14.141 1.00 91.81 92 GLU A CA 1
ATOM 707 C C . GLU A 1 92 ? -7.374 9.113 14.207 1.00 91.81 92 GLU A C 1
ATOM 709 O O . GLU A 1 92 ? -6.732 9.276 13.166 1.00 91.81 92 GLU A O 1
ATOM 714 N N . GLU A 1 93 ? -6.802 9.220 15.409 1.00 93.31 93 GLU A N 1
ATOM 715 C CA . GLU A 1 93 ? -5.387 9.569 15.572 1.00 93.31 93 GLU A CA 1
ATOM 716 C C . GLU A 1 93 ? -4.465 8.474 15.008 1.00 93.31 93 GLU A C 1
ATOM 718 O O . GLU A 1 93 ? -3.478 8.773 14.329 1.00 93.31 93 GLU A O 1
ATOM 723 N N . ALA A 1 94 ? -4.816 7.197 15.204 1.00 92.25 94 ALA A N 1
ATOM 724 C CA . ALA A 1 94 ? -4.095 6.080 14.596 1.00 92.25 94 ALA A CA 1
ATOM 725 C C . ALA A 1 94 ? -4.113 6.159 13.060 1.00 92.25 94 ALA A C 1
ATOM 727 O O . ALA A 1 94 ? -3.064 6.014 12.424 1.00 92.25 94 ALA A O 1
ATOM 728 N N . LEU A 1 95 ? -5.271 6.454 12.459 1.00 92.75 95 LEU A N 1
ATOM 729 C CA . LEU A 1 95 ? -5.410 6.628 11.013 1.00 92.75 95 LEU A CA 1
ATOM 730 C C . LEU A 1 95 ? -4.593 7.821 10.506 1.00 92.75 95 LEU A C 1
ATOM 732 O O . LEU A 1 95 ? -3.877 7.696 9.512 1.00 92.75 95 LEU A O 1
ATOM 736 N N . LYS A 1 96 ? -4.656 8.964 11.193 1.00 93.94 96 LYS A N 1
ATOM 737 C CA . LYS A 1 96 ? -3.891 10.167 10.841 1.00 93.94 96 LYS A CA 1
ATOM 738 C C . LYS A 1 96 ? -2.386 9.906 10.876 1.00 93.94 96 LYS A C 1
ATOM 740 O O . LYS A 1 96 ? -1.676 10.253 9.930 1.00 93.94 96 LYS A O 1
ATOM 745 N N . SER A 1 97 ? -1.907 9.243 11.927 1.00 94.75 97 SER A N 1
ATOM 746 C CA . SER A 1 97 ? -0.510 8.824 12.046 1.00 94.75 97 SER A CA 1
ATOM 747 C C . SER A 1 97 ? -0.112 7.857 10.927 1.00 94.75 97 SER A C 1
ATOM 749 O O . SER A 1 97 ? 0.931 8.038 10.292 1.00 94.75 97 SER A O 1
ATOM 751 N N . ALA A 1 98 ? -0.958 6.869 10.618 1.00 94.44 98 ALA A N 1
ATOM 752 C CA . ALA A 1 98 ? -0.712 5.916 9.539 1.00 94.44 98 ALA A CA 1
ATOM 753 C C . ALA A 1 98 ? -0.653 6.593 8.158 1.00 94.44 98 ALA A C 1
ATOM 755 O O . ALA A 1 98 ? 0.232 6.268 7.368 1.00 94.44 98 ALA A O 1
ATOM 756 N N . LEU A 1 99 ? -1.526 7.568 7.882 1.00 95.62 99 LEU A N 1
ATOM 757 C CA . LEU A 1 99 ? -1.516 8.355 6.643 1.00 95.62 99 LEU A CA 1
ATOM 758 C C . LEU A 1 99 ? -0.242 9.196 6.506 1.00 95.62 99 LEU A C 1
ATOM 760 O O . LEU A 1 99 ? 0.400 9.161 5.455 1.00 95.62 99 LEU A O 1
ATOM 764 N N . ALA A 1 100 ? 0.170 9.889 7.572 1.00 95.00 100 ALA A N 1
ATOM 765 C CA . ALA A 1 100 ? 1.402 10.678 7.575 1.00 95.00 100 ALA A CA 1
ATOM 766 C C . ALA A 1 100 ? 2.641 9.798 7.326 1.00 95.00 100 ALA A C 1
ATOM 768 O O . ALA A 1 100 ? 3.500 10.119 6.500 1.00 95.00 100 ALA A O 1
ATOM 769 N N . GLN A 1 101 ? 2.707 8.636 7.984 1.00 96.75 101 GLN A N 1
ATOM 770 C CA . GLN A 1 101 ? 3.756 7.646 7.733 1.00 96.75 101 GLN A CA 1
ATOM 771 C C . GLN A 1 101 ? 3.674 7.071 6.313 1.00 96.75 101 GLN A C 1
ATOM 773 O O . GLN A 1 101 ? 4.704 6.805 5.693 1.00 96.75 101 GLN A O 1
ATOM 778 N N . GLY A 1 102 ? 2.466 6.867 5.789 1.00 96.12 102 GLY A N 1
ATOM 779 C CA . GLY A 1 102 ? 2.213 6.393 4.432 1.00 96.12 102 GLY A CA 1
ATOM 780 C C . GLY A 1 102 ? 2.777 7.334 3.382 1.00 96.12 102 GLY A C 1
ATOM 781 O O . GLY A 1 102 ? 3.555 6.901 2.534 1.00 96.12 102 GLY A O 1
ATOM 782 N N . GLN A 1 103 ? 2.476 8.626 3.507 1.00 95.75 103 GLN A N 1
ATOM 783 C CA . GLN A 1 103 ? 3.016 9.672 2.644 1.00 95.75 103 GLN A CA 1
ATOM 784 C C . GLN A 1 103 ? 4.547 9.727 2.708 1.00 95.75 103 GLN A C 1
ATOM 786 O O . GLN A 1 103 ? 5.211 9.741 1.672 1.00 95.75 103 GLN A O 1
ATOM 791 N N . ALA A 1 104 ? 5.128 9.714 3.912 1.00 95.94 104 ALA A N 1
ATOM 792 C CA . ALA A 1 104 ? 6.580 9.738 4.078 1.00 95.94 104 ALA A CA 1
ATOM 793 C C . ALA A 1 104 ? 7.257 8.517 3.427 1.00 95.94 104 ALA A C 1
ATOM 795 O O . ALA A 1 104 ? 8.267 8.653 2.731 1.00 95.94 104 ALA A O 1
ATOM 796 N N . ASN A 1 105 ? 6.684 7.323 3.606 1.00 96.00 105 ASN A N 1
ATOM 797 C CA . ASN A 1 105 ? 7.189 6.105 2.977 1.00 96.00 105 ASN A CA 1
ATOM 798 C C . ASN A 1 105 ? 7.025 6.136 1.453 1.00 96.00 105 ASN A C 1
ATOM 800 O O . ASN A 1 105 ? 7.963 5.766 0.751 1.00 96.00 105 ASN A O 1
ATOM 804 N N . PHE A 1 106 ? 5.891 6.619 0.943 1.00 95.31 106 PHE A N 1
ATOM 805 C CA . PHE A 1 106 ? 5.653 6.779 -0.491 1.00 95.31 106 PHE A CA 1
ATOM 806 C C . PHE A 1 106 ? 6.676 7.727 -1.128 1.00 95.31 106 PHE A C 1
ATOM 808 O O . PHE A 1 106 ? 7.308 7.377 -2.124 1.00 95.31 106 PHE A O 1
ATOM 815 N N . ASN A 1 107 ? 6.915 8.886 -0.511 1.00 93.38 107 ASN A N 1
ATOM 816 C CA . ASN A 1 107 ? 7.897 9.860 -0.988 1.00 93.38 107 ASN A CA 1
ATOM 817 C C . ASN A 1 107 ? 9.319 9.295 -1.020 1.00 93.38 107 ASN A C 1
ATOM 819 O O . ASN A 1 107 ? 10.086 9.588 -1.932 1.00 93.38 107 ASN A O 1
ATOM 823 N N . ARG A 1 108 ? 9.669 8.464 -0.037 1.00 94.38 108 ARG A N 1
ATOM 824 C CA . ARG A 1 108 ? 10.994 7.847 0.049 1.00 94.38 108 ARG A CA 1
ATOM 825 C C . ARG A 1 108 ? 11.181 6.679 -0.923 1.00 94.38 108 ARG A C 1
ATOM 827 O O . ARG A 1 108 ? 12.284 6.491 -1.420 1.00 94.38 108 ARG A O 1
ATOM 834 N N . ILE A 1 109 ? 10.146 5.864 -1.131 1.00 95.00 109 ILE A N 1
ATOM 835 C CA . ILE A 1 109 ? 10.265 4.552 -1.790 1.00 95.00 109 ILE A CA 1
ATOM 836 C C . ILE A 1 109 ? 9.678 4.561 -3.206 1.00 95.00 109 ILE A C 1
ATOM 838 O O . ILE A 1 109 ? 10.246 3.960 -4.113 1.00 95.00 109 ILE A O 1
ATOM 842 N N . CYS A 1 110 ? 8.537 5.218 -3.404 1.00 93.31 110 CYS A N 1
ATOM 843 C CA . CYS A 1 110 ? 7.710 5.059 -4.601 1.00 93.31 110 CYS A CA 1
ATOM 844 C C . CYS A 1 110 ? 7.847 6.229 -5.583 1.00 93.31 110 CYS A C 1
ATOM 846 O O . CYS A 1 110 ? 7.775 6.020 -6.795 1.00 93.31 110 CYS A O 1
ATOM 848 N N . VAL A 1 111 ? 8.063 7.449 -5.077 1.00 91.19 111 VAL A N 1
ATOM 849 C CA . VAL A 1 111 ? 8.080 8.675 -5.895 1.00 91.19 111 VAL A CA 1
ATOM 850 C C . VAL A 1 111 ? 9.090 8.611 -7.037 1.00 91.19 111 VAL A C 1
ATOM 852 O O . VAL A 1 111 ? 8.764 9.047 -8.131 1.00 91.19 111 VAL A O 1
ATOM 855 N N . GLY A 1 112 ? 10.262 7.998 -6.848 1.00 88.94 112 GLY A N 1
ATOM 856 C CA . GLY A 1 112 ? 11.268 7.905 -7.914 1.00 88.94 112 GLY A CA 1
ATOM 857 C C . GLY A 1 112 ? 10.778 7.213 -9.195 1.00 88.94 112 GLY A C 1
ATOM 858 O O . GLY A 1 112 ? 11.290 7.503 -10.271 1.00 88.94 112 GLY A O 1
ATOM 859 N N . CYS A 1 113 ? 9.778 6.328 -9.099 1.00 90.44 113 CYS A N 1
ATOM 860 C CA . CYS A 1 113 ? 9.197 5.635 -10.254 1.00 90.44 113 CYS A CA 1
ATOM 861 C C . CYS A 1 113 ? 7.784 6.119 -10.603 1.00 90.44 113 CYS A C 1
ATOM 863 O O . CYS A 1 113 ? 7.418 6.088 -11.774 1.00 90.44 113 CYS A O 1
ATOM 865 N N . HIS A 1 114 ? 7.002 6.564 -9.618 1.00 89.50 114 HIS A N 1
ATOM 866 C CA . HIS A 1 114 ? 5.574 6.881 -9.760 1.00 89.50 114 HIS A CA 1
ATOM 867 C C . HIS A 1 114 ? 5.272 8.389 -9.677 1.00 89.50 114 HIS A C 1
ATOM 869 O O . HIS A 1 114 ? 4.192 8.785 -9.237 1.00 89.50 114 HIS A O 1
ATOM 875 N N . TYR A 1 115 ? 6.235 9.246 -10.034 1.00 77.56 115 TYR A N 1
ATOM 876 C CA . TYR A 1 115 ? 6.072 10.696 -9.930 1.00 77.56 115 TYR A CA 1
ATOM 877 C C . TYR A 1 115 ? 5.133 11.269 -10.996 1.00 77.56 115 TYR A C 1
ATOM 879 O O . TYR A 1 115 ? 5.434 11.219 -12.185 1.00 77.56 115 TYR A O 1
ATOM 887 N N . GLY A 1 116 ? 4.076 11.933 -10.524 1.00 64.56 116 GLY A N 1
ATOM 888 C CA . GLY A 1 116 ? 3.259 12.861 -11.302 1.00 64.56 116 GLY A CA 1
ATOM 889 C C . GLY A 1 116 ? 2.300 12.227 -12.322 1.00 64.56 116 GLY A C 1
ATOM 890 O O . GLY A 1 116 ? 2.421 11.052 -12.669 1.00 64.56 116 GLY A O 1
ATOM 891 N N . PRO A 1 117 ? 1.314 13.006 -12.803 1.00 60.06 117 PRO A N 1
ATOM 892 C CA . PRO A 1 117 ? 0.456 12.603 -13.912 1.00 60.06 117 PRO A CA 1
ATOM 893 C C . PRO A 1 117 ? 1.291 12.279 -15.173 1.00 60.06 117 PRO A C 1
ATOM 895 O O . PRO A 1 117 ? 2.410 12.775 -15.309 1.00 60.06 117 PRO A O 1
ATOM 898 N N . PRO A 1 118 ? 0.752 11.482 -16.118 1.00 57.44 118 PRO A N 1
ATOM 899 C CA . PRO A 1 118 ? 1.488 10.796 -17.200 1.00 57.44 118 PRO A CA 1
ATOM 900 C C . PRO A 1 118 ? 2.164 11.696 -18.255 1.00 57.44 118 PRO A C 1
ATOM 902 O O . PRO A 1 118 ? 2.604 11.214 -19.296 1.00 57.44 118 PRO A O 1
ATOM 905 N N . THR A 1 119 ? 2.243 13.006 -18.029 1.00 57.66 119 THR A N 1
ATOM 906 C CA . THR A 1 119 ? 2.887 13.973 -18.926 1.00 57.66 119 THR A CA 1
ATOM 907 C C . THR A 1 119 ? 4.409 14.040 -18.754 1.00 57.66 119 THR A C 1
ATOM 909 O O . THR A 1 119 ? 5.083 14.652 -19.580 1.00 57.66 119 THR A O 1
ATOM 912 N N . ILE A 1 120 ? 4.963 13.402 -17.719 1.00 55.44 120 ILE A N 1
ATOM 913 C CA . ILE A 1 120 ? 6.406 13.273 -17.471 1.00 55.44 120 ILE A CA 1
ATOM 914 C C . ILE A 1 120 ? 6.797 11.808 -17.684 1.00 55.44 120 ILE A C 1
ATOM 916 O O . ILE A 1 120 ? 6.022 10.910 -17.373 1.00 55.44 120 ILE A O 1
ATOM 920 N N . THR A 1 121 ? 7.995 11.560 -18.215 1.00 59.12 121 THR A N 1
ATOM 921 C CA . THR A 1 121 ? 8.622 10.237 -18.382 1.00 59.12 121 THR A CA 1
ATOM 922 C C . THR A 1 121 ? 8.781 9.506 -17.039 1.00 59.12 121 THR A C 1
ATOM 924 O O . THR A 1 121 ? 9.881 9.443 -16.486 1.00 59.12 121 THR A O 1
ATOM 927 N N . SER A 1 122 ? 7.690 8.988 -16.475 1.00 68.25 122 SER A N 1
ATOM 928 C CA . SER A 1 122 ? 7.701 8.148 -15.282 1.00 68.25 122 SER A CA 1
ATOM 929 C C . SER A 1 122 ? 7.992 6.700 -15.677 1.00 68.25 122 SER A C 1
ATOM 931 O O . SER A 1 122 ? 7.528 6.201 -16.702 1.00 68.25 122 SER A O 1
ATOM 933 N N . ILE A 1 123 ? 8.802 6.013 -14.869 1.00 82.69 123 ILE A N 1
ATOM 934 C CA . ILE A 1 123 ? 9.136 4.596 -15.089 1.00 82.69 123 ILE A CA 1
ATOM 935 C C . ILE A 1 123 ? 7.919 3.713 -14.769 1.00 82.69 123 ILE A C 1
ATOM 937 O O . ILE A 1 123 ? 7.690 2.694 -15.418 1.00 82.69 123 ILE A O 1
ATOM 941 N N . GLY A 1 124 ? 7.144 4.100 -13.754 1.00 83.19 124 GLY A N 1
ATOM 942 C CA . GLY A 1 124 ? 5.919 3.439 -13.327 1.00 83.19 124 GLY A CA 1
ATOM 943 C C . GLY A 1 124 ? 4.672 4.247 -13.672 1.00 83.19 124 GLY A C 1
ATOM 944 O O . GLY A 1 124 ? 4.728 5.458 -13.883 1.00 83.19 124 GLY A O 1
ATOM 945 N N . ALA A 1 125 ? 3.526 3.565 -13.700 1.00 85.50 125 ALA A N 1
ATOM 946 C CA . ALA A 1 125 ? 2.227 4.198 -13.901 1.00 85.50 125 ALA A CA 1
ATOM 947 C C . ALA A 1 125 ? 1.903 5.202 -12.783 1.00 85.50 125 ALA A C 1
ATOM 949 O O . ALA A 1 125 ? 2.338 5.037 -11.639 1.00 85.50 125 ALA A O 1
ATOM 950 N N . TRP A 1 126 ? 1.101 6.211 -13.113 1.00 88.06 126 TRP A N 1
ATOM 951 C CA . TRP A 1 126 ? 0.503 7.103 -12.125 1.00 88.06 126 TRP A CA 1
ATOM 952 C C . TRP A 1 126 ? -0.358 6.307 -11.132 1.00 88.06 126 TRP A C 1
ATOM 954 O O 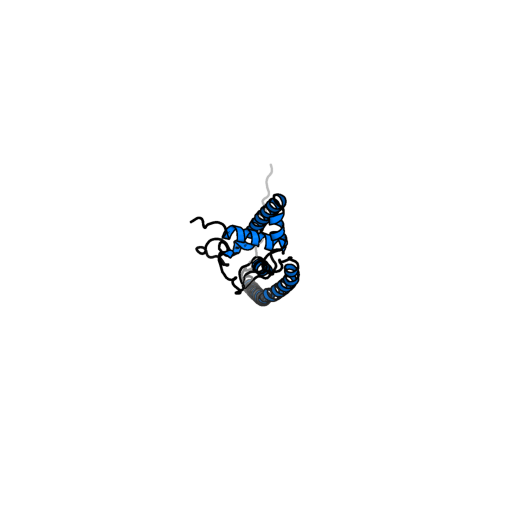. TRP A 1 126 ? -1.028 5.352 -11.516 1.00 88.06 126 TRP A O 1
ATOM 964 N N . LEU A 1 127 ? -0.305 6.680 -9.849 1.00 91.56 127 LEU A N 1
ATOM 965 C CA . LEU A 1 127 ? -1.000 5.966 -8.767 1.00 91.56 127 LEU A CA 1
ATOM 966 C C . LEU A 1 127 ? -2.105 6.792 -8.095 1.00 91.56 127 LEU A C 1
ATOM 968 O O . LEU A 1 127 ? -2.743 6.301 -7.165 1.00 91.56 127 LEU A O 1
ATOM 972 N N . GLY A 1 128 ? -2.338 8.035 -8.529 1.00 88.00 128 GLY A N 1
ATOM 973 C CA . GLY A 1 128 ? -3.331 8.913 -7.902 1.00 88.00 128 GLY A CA 1
ATOM 974 C C . GLY A 1 128 ? -4.766 8.411 -8.063 1.00 88.00 128 GLY A C 1
ATOM 975 O O . GLY A 1 128 ? -5.590 8.629 -7.184 1.00 88.00 128 GLY A O 1
ATOM 976 N N . ASP A 1 129 ? -5.056 7.669 -9.127 1.00 89.81 129 ASP A N 1
ATOM 977 C CA . ASP A 1 129 ? -6.360 7.078 -9.441 1.00 89.81 129 ASP A CA 1
ATOM 978 C C . ASP A 1 129 ? -6.392 5.549 -9.263 1.00 89.81 129 ASP A C 1
ATOM 980 O O . ASP A 1 129 ? -7.343 4.899 -9.692 1.00 89.81 129 ASP A O 1
ATOM 984 N N . LEU A 1 130 ? -5.397 4.959 -8.585 1.00 92.50 130 LEU A N 1
ATOM 985 C CA . LEU A 1 130 ? -5.255 3.504 -8.447 1.00 92.50 130 LEU A CA 1
ATOM 986 C C . LEU A 1 130 ? -6.559 2.817 -8.005 1.00 92.50 130 LEU A C 1
ATOM 988 O O . LEU A 1 130 ? -6.981 1.837 -8.614 1.00 92.50 130 LEU A O 1
ATOM 992 N N . TYR A 1 131 ? -7.221 3.350 -6.975 1.00 93.81 131 TYR A N 1
ATOM 993 C CA . TYR A 1 131 ? -8.471 2.800 -6.431 1.00 93.81 131 TYR A CA 1
ATOM 994 C C . TYR A 1 131 ? -9.728 3.058 -7.282 1.00 93.81 131 TYR A C 1
ATOM 996 O O . TYR A 1 131 ? -10.788 2.531 -6.954 1.00 93.81 131 TYR A O 1
ATOM 1004 N N . GLN A 1 132 ? -9.633 3.839 -8.361 1.00 92.25 132 GLN A N 1
ATOM 1005 C CA . GLN A 1 132 ? -10.702 3.994 -9.358 1.00 92.25 132 GLN A CA 1
ATOM 1006 C C . GLN A 1 132 ? -10.589 2.947 -10.476 1.00 92.25 132 GLN A C 1
ATOM 1008 O O . GLN A 1 132 ? -11.532 2.758 -11.243 1.00 92.25 132 GLN A O 1
ATOM 1013 N N . THR A 1 133 ? -9.457 2.242 -10.570 1.00 90.75 133 THR A N 1
ATOM 1014 C CA . THR A 1 133 ? -9.265 1.163 -11.544 1.00 90.75 133 THR A CA 1
ATOM 1015 C C . THR A 1 133 ? -9.860 -0.156 -11.044 1.00 90.75 133 THR A C 1
ATOM 1017 O O . THR A 1 133 ? -9.893 -0.432 -9.846 1.00 90.75 133 THR A O 1
ATOM 1020 N N . ALA A 1 134 ? -10.338 -0.998 -11.966 1.00 93.12 134 ALA A N 1
ATOM 1021 C CA . 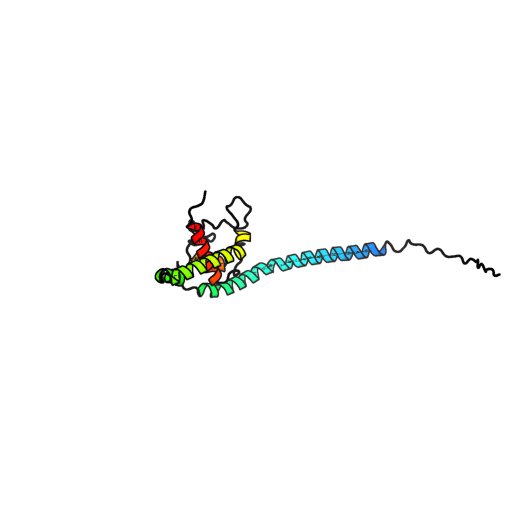ALA A 1 134 ? -10.932 -2.288 -11.608 1.00 93.12 134 ALA A CA 1
ATOM 1022 C C . ALA A 1 134 ? -9.879 -3.319 -11.167 1.00 93.12 134 ALA A C 1
ATOM 1024 O O . ALA A 1 134 ? -10.114 -4.115 -10.254 1.00 93.12 134 ALA A O 1
ATOM 1025 N N . THR A 1 135 ? -8.712 -3.310 -11.816 1.00 95.94 135 THR A N 1
ATOM 1026 C CA . THR A 1 135 ? -7.660 -4.311 -11.624 1.00 95.94 135 THR A CA 1
ATOM 1027 C C . THR A 1 135 ? -6.280 -3.675 -11.552 1.00 95.94 135 THR A C 1
ATOM 1029 O O . THR A 1 135 ? -5.969 -2.760 -12.310 1.00 95.94 135 THR A O 1
ATOM 1032 N N . LEU A 1 136 ? -5.423 -4.238 -10.703 1.00 94.06 136 LEU A N 1
ATOM 1033 C CA . LEU A 1 136 ? -3.983 -4.011 -10.717 1.00 94.06 136 LEU A CA 1
ATOM 1034 C C . LEU A 1 136 ? -3.369 -4.514 -12.031 1.00 94.06 136 LEU A C 1
ATOM 1036 O O . LEU A 1 136 ? -3.976 -5.284 -12.775 1.00 94.06 136 LEU A O 1
ATOM 1040 N N . TYR A 1 137 ? -2.112 -4.148 -12.283 1.00 89.75 137 TYR A N 1
ATOM 1041 C CA . TYR A 1 137 ? -1.406 -4.511 -13.519 1.00 89.75 137 TYR A CA 1
ATOM 1042 C C . TYR A 1 137 ? -1.276 -6.031 -13.743 1.00 89.75 137 TYR A C 1
ATOM 1044 O O . TYR A 1 137 ? -1.206 -6.497 -14.873 1.00 89.75 137 TYR A O 1
ATOM 1052 N N . ASN A 1 138 ? -1.293 -6.827 -12.671 1.00 88.62 138 ASN A N 1
ATOM 1053 C CA . ASN A 1 138 ? -1.293 -8.292 -12.743 1.00 88.62 138 ASN A CA 1
ATOM 1054 C C . ASN A 1 138 ? -2.701 -8.906 -12.932 1.00 88.62 138 ASN A C 1
ATOM 1056 O O . ASN A 1 138 ? -2.861 -10.111 -12.747 1.00 88.62 138 ASN A O 1
ATOM 1060 N N . GLY A 1 139 ? -3.724 -8.093 -13.210 1.00 93.19 139 GLY A N 1
ATOM 1061 C CA . GLY A 1 139 ? -5.113 -8.520 -13.406 1.00 93.19 139 GLY A CA 1
ATOM 1062 C C . GLY A 1 139 ? -5.892 -8.808 -12.119 1.00 93.19 139 GLY A C 1
ATOM 1063 O O . GLY A 1 139 ? -7.076 -9.128 -12.187 1.00 93.19 139 GLY A O 1
ATOM 1064 N N . THR A 1 140 ? -5.273 -8.695 -10.939 1.00 95.00 140 THR A N 1
ATOM 1065 C CA . THR A 1 140 ? -5.998 -8.897 -9.674 1.00 95.00 140 THR A CA 1
ATOM 1066 C C . THR A 1 140 ? -6.893 -7.698 -9.348 1.00 95.00 140 THR A C 1
ATOM 1068 O O . THR A 1 140 ? -6.495 -6.567 -9.625 1.00 95.00 140 THR A O 1
ATOM 1071 N N . PRO A 1 141 ? -8.083 -7.894 -8.749 1.00 96.88 141 PRO A N 1
ATOM 1072 C CA . PRO A 1 141 ? -8.966 -6.785 -8.390 1.00 96.88 141 PRO A CA 1
ATOM 1073 C C . PRO A 1 141 ? -8.305 -5.797 -7.425 1.00 96.88 141 PRO A C 1
ATOM 1075 O O . PRO A 1 141 ? -7.590 -6.217 -6.508 1.00 96.88 141 PRO A O 1
ATOM 1078 N N . VAL A 1 142 ? -8.582 -4.501 -7.579 1.00 96.62 142 VAL A N 1
ATOM 1079 C CA . VAL A 1 142 ? -8.073 -3.483 -6.648 1.00 96.62 142 VAL A CA 1
ATOM 1080 C C . VAL A 1 142 ? -8.851 -3.531 -5.330 1.00 96.62 142 VAL A C 1
ATOM 1082 O O . VAL A 1 142 ? -10.033 -3.210 -5.268 1.00 96.62 142 VAL A O 1
ATOM 1085 N N . ASN A 1 143 ? -8.173 -3.938 -4.258 1.00 96.00 143 ASN A N 1
ATOM 1086 C CA . ASN A 1 143 ? -8.638 -3.854 -2.872 1.00 96.00 143 ASN A CA 1
ATOM 1087 C C . ASN A 1 143 ? -7.433 -3.752 -1.922 1.00 96.00 143 ASN A C 1
ATOM 1089 O O . ASN A 1 143 ? -6.290 -3.918 -2.351 1.00 96.00 143 ASN A O 1
ATOM 1093 N N . ASP A 1 144 ? -7.674 -3.482 -0.638 1.00 95.94 144 ASP A N 1
ATOM 1094 C CA . ASP A 1 144 ? -6.605 -3.198 0.329 1.00 95.94 144 ASP A CA 1
ATOM 1095 C C . ASP A 1 144 ? -5.626 -4.378 0.460 1.00 95.94 144 ASP A C 1
ATOM 1097 O O . ASP A 1 144 ? -4.410 -4.177 0.441 1.00 95.94 144 ASP A O 1
ATOM 1101 N N . ALA A 1 145 ? -6.135 -5.612 0.524 1.00 95.06 145 ALA A N 1
ATOM 1102 C CA . ALA A 1 145 ? -5.303 -6.811 0.618 1.00 95.06 145 ALA A CA 1
ATOM 1103 C C . ALA A 1 145 ? -4.412 -7.001 -0.624 1.00 95.06 145 ALA A C 1
ATOM 1105 O O . ALA A 1 145 ? -3.205 -7.236 -0.504 1.00 95.06 145 ALA A O 1
ATOM 1106 N N . ASN A 1 146 ? -4.985 -6.855 -1.820 1.00 95.81 146 ASN A N 1
ATOM 1107 C CA . ASN A 1 146 ? -4.270 -7.031 -3.081 1.00 95.81 146 ASN A CA 1
ATOM 1108 C C . ASN A 1 146 ? -3.254 -5.914 -3.326 1.00 95.81 146 ASN A C 1
ATOM 1110 O O . ASN A 1 146 ? -2.146 -6.209 -3.769 1.00 95.81 146 ASN A O 1
ATOM 1114 N N . VAL A 1 147 ? -3.578 -4.662 -2.989 1.00 96.38 147 VAL A N 1
ATOM 1115 C CA . VAL A 1 147 ? -2.643 -3.529 -3.099 1.00 96.38 147 VAL A CA 1
ATOM 1116 C C . VAL A 1 147 ? -1.440 -3.743 -2.184 1.00 96.38 147 VAL A C 1
ATOM 1118 O O . VAL A 1 147 ? -0.300 -3.654 -2.638 1.00 96.38 147 VAL A O 1
ATOM 1121 N N . VAL A 1 148 ? -1.664 -4.101 -0.916 1.00 95.94 148 VAL A N 1
ATOM 1122 C CA . VAL A 1 148 ? -0.572 -4.379 0.033 1.00 95.94 148 VAL A CA 1
ATOM 1123 C C . VAL A 1 148 ? 0.291 -5.542 -0.452 1.00 95.94 148 VAL A C 1
ATOM 1125 O O . VAL A 1 148 ? 1.519 -5.446 -0.462 1.00 95.94 148 VAL A O 1
ATOM 1128 N N . LYS A 1 149 ? -0.338 -6.628 -0.913 1.00 93.94 149 LYS A N 1
ATOM 1129 C CA . LYS A 1 149 ? 0.372 -7.779 -1.478 1.00 93.94 149 LYS A CA 1
ATOM 1130 C C . LYS A 1 149 ? 1.204 -7.391 -2.704 1.00 93.94 149 LYS A C 1
ATOM 1132 O O . LYS A 1 149 ? 2.348 -7.823 -2.814 1.00 93.94 149 LYS A O 1
ATOM 1137 N N . PHE A 1 150 ? 0.658 -6.574 -3.600 1.00 94.19 150 PHE A N 1
ATOM 1138 C CA . PHE A 1 150 ? 1.350 -6.106 -4.800 1.00 94.19 150 PHE A CA 1
ATOM 1139 C C . PHE A 1 150 ? 2.563 -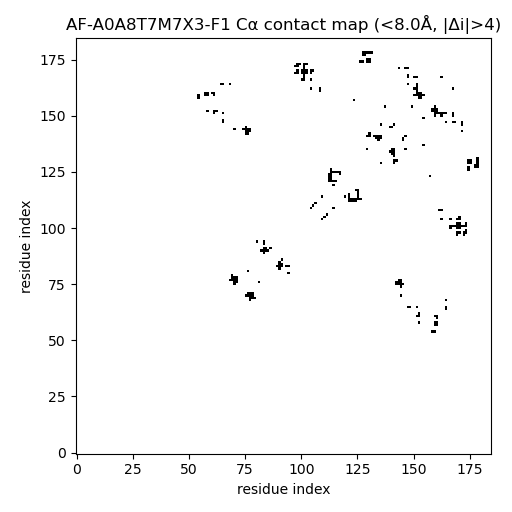5.236 -4.452 1.00 94.19 150 PHE A C 1
ATOM 1141 O O . PHE A 1 150 ? 3.640 -5.446 -5.002 1.00 94.19 150 PHE A O 1
ATOM 1148 N N . ILE A 1 151 ? 2.422 -4.336 -3.472 1.00 94.69 151 ILE A N 1
ATOM 1149 C CA . ILE A 1 151 ? 3.522 -3.505 -2.959 1.00 94.69 151 ILE A CA 1
ATOM 1150 C C . ILE A 1 151 ? 4.656 -4.366 -2.383 1.00 94.69 151 ILE A C 1
ATOM 1152 O O . ILE A 1 151 ? 5.828 -4.084 -2.621 1.00 94.69 151 ILE A O 1
ATOM 1156 N N . LEU A 1 152 ? 4.321 -5.417 -1.632 1.00 93.88 152 LEU A N 1
ATOM 1157 C CA . LEU A 1 152 ? 5.318 -6.280 -0.993 1.00 93.88 152 LEU A CA 1
ATOM 1158 C C . LEU A 1 152 ? 6.014 -7.221 -1.982 1.00 93.88 152 LEU A C 1
ATOM 1160 O O . LEU A 1 152 ? 7.216 -7.458 -1.859 1.00 93.88 152 LEU A O 1
ATOM 1164 N N . LEU A 1 153 ? 5.276 -7.771 -2.948 1.00 91.62 153 LEU A N 1
ATOM 1165 C CA . LEU A 1 153 ? 5.802 -8.767 -3.887 1.00 91.62 153 LEU A CA 1
ATOM 1166 C C . LEU A 1 153 ? 6.425 -8.166 -5.150 1.00 91.62 153 LEU A C 1
ATOM 1168 O O . LEU A 1 153 ? 7.157 -8.881 -5.839 1.00 91.62 153 LEU A O 1
ATOM 1172 N N . GLY A 1 154 ? 6.136 -6.900 -5.455 1.00 91.69 154 GLY A N 1
ATOM 1173 C CA . GLY A 1 154 ? 6.533 -6.262 -6.705 1.00 91.69 154 GLY A CA 1
ATOM 1174 C C . GLY A 1 154 ? 5.914 -6.924 -7.945 1.00 91.69 154 GLY A C 1
ATOM 1175 O O . GLY A 1 154 ? 5.254 -7.969 -7.887 1.00 91.69 154 GLY A O 1
ATOM 1176 N N . HIS A 1 155 ? 6.135 -6.315 -9.108 1.00 90.19 155 HIS A N 1
ATOM 1177 C CA . HIS A 1 155 ? 5.701 -6.851 -10.397 1.00 90.19 155 HIS A CA 1
ATOM 1178 C C . HIS A 1 155 ? 6.502 -6.240 -11.552 1.00 90.19 155 HIS A C 1
ATOM 1180 O O . HIS A 1 155 ? 6.648 -5.021 -11.636 1.00 90.19 155 HIS A O 1
ATOM 1186 N N . GLY A 1 156 ? 6.986 -7.075 -12.476 1.00 88.75 156 GLY A N 1
ATOM 1187 C CA . GLY A 1 156 ? 7.832 -6.623 -13.582 1.00 88.75 156 GLY A CA 1
ATOM 1188 C C . GLY A 1 156 ? 9.088 -5.921 -13.061 1.00 88.75 156 GLY A C 1
ATOM 1189 O O . GLY A 1 156 ? 9.866 -6.520 -12.326 1.00 88.75 156 GLY A O 1
ATOM 1190 N N . ASN A 1 157 ? 9.247 -4.641 -13.405 1.00 89.44 157 ASN A N 1
ATOM 1191 C CA . ASN A 1 157 ? 10.362 -3.804 -12.945 1.00 89.44 157 ASN A CA 1
ATOM 1192 C C . ASN A 1 157 ? 10.144 -3.189 -11.552 1.00 89.44 157 ASN A C 1
ATOM 1194 O O . ASN A 1 157 ? 11.055 -2.554 -11.024 1.00 89.44 157 ASN A O 1
ATOM 1198 N N . MET A 1 158 ? 8.958 -3.344 -10.952 1.00 91.81 158 MET A N 1
ATOM 1199 C CA . MET A 1 158 ? 8.719 -2.894 -9.584 1.00 91.81 158 MET A CA 1
ATOM 1200 C C . MET A 1 158 ? 9.401 -3.863 -8.604 1.00 91.81 158 MET A C 1
ATOM 1202 O O . MET A 1 158 ? 9.031 -5.041 -8.573 1.00 91.81 158 MET A O 1
ATOM 1206 N N . PRO A 1 159 ? 10.361 -3.390 -7.791 1.00 90.00 159 PRO A N 1
ATOM 1207 C CA . PRO A 1 159 ? 11.106 -4.242 -6.872 1.00 90.00 159 PRO A CA 1
ATOM 1208 C C . PRO A 1 159 ? 10.223 -4.789 -5.740 1.00 90.00 159 PRO A C 1
ATOM 1210 O O . PRO A 1 159 ? 9.288 -4.132 -5.284 1.00 90.00 159 PRO A O 1
ATOM 1213 N N . SER A 1 160 ? 10.554 -5.988 -5.256 1.00 90.25 160 SER A N 1
ATOM 1214 C CA . SER A 1 160 ? 9.895 -6.649 -4.121 1.00 90.25 160 SER A CA 1
ATOM 1215 C C . SER A 1 160 ? 10.610 -6.378 -2.795 1.00 90.25 160 SER A C 1
ATOM 1217 O O . SER A 1 160 ? 11.828 -6.210 -2.776 1.00 90.25 160 SER A O 1
ATOM 1219 N N . GLY A 1 161 ? 9.890 -6.439 -1.673 1.00 83.38 161 GLY A N 1
ATOM 1220 C CA . GLY A 1 161 ? 10.486 -6.483 -0.331 1.00 83.38 161 GLY A CA 1
ATOM 1221 C C . GLY A 1 161 ? 11.137 -5.185 0.160 1.00 83.38 161 GLY A C 1
ATOM 1222 O O . GLY A 1 161 ? 11.813 -5.211 1.184 1.00 83.38 161 GLY A O 1
ATOM 1223 N N . ILE A 1 162 ? 10.946 -4.058 -0.537 1.00 89.12 162 ILE A N 1
ATOM 1224 C CA . ILE A 1 162 ? 11.488 -2.762 -0.100 1.00 89.12 162 ILE A CA 1
ATOM 1225 C C . ILE A 1 162 ? 10.742 -2.226 1.134 1.00 89.12 162 ILE A C 1
ATOM 1227 O O . ILE A 1 162 ? 11.386 -1.978 2.154 1.00 89.12 162 ILE A O 1
ATOM 1231 N N . PRO A 1 163 ? 9.411 -2.023 1.102 1.00 90.94 163 PRO A N 1
ATOM 1232 C CA . PRO A 1 163 ? 8.685 -1.648 2.305 1.00 90.94 163 PRO A CA 1
ATOM 1233 C C . PRO A 1 163 ? 8.480 -2.855 3.226 1.00 90.94 163 PRO A C 1
ATOM 1235 O O 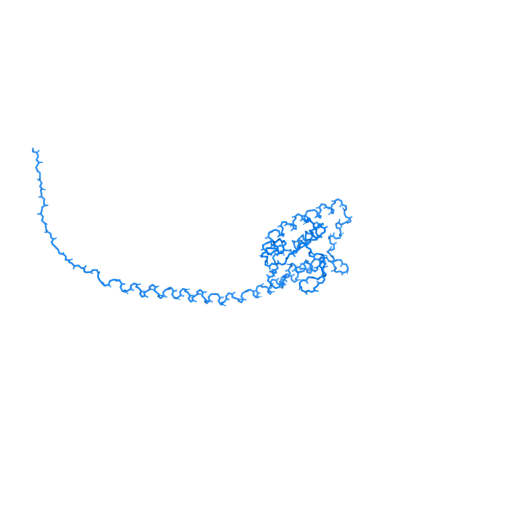. PRO A 1 163 ? 8.148 -3.956 2.787 1.00 90.94 163 PRO A O 1
ATOM 1238 N N . LEU A 1 164 ? 8.587 -2.620 4.533 1.00 92.25 164 LEU A N 1
ATOM 1239 C CA . LEU A 1 164 ? 8.126 -3.568 5.549 1.00 92.25 164 LEU A CA 1
ATOM 1240 C C . LEU A 1 164 ? 6.591 -3.721 5.493 1.00 92.25 164 LEU A C 1
ATOM 1242 O O . LEU A 1 164 ? 5.909 -2.786 5.065 1.00 92.25 164 LEU A O 1
ATOM 1246 N N . PRO A 1 165 ? 6.005 -4.824 6.005 1.00 91.62 165 PRO A N 1
ATOM 1247 C CA . PRO A 1 165 ? 4.555 -5.051 5.970 1.00 91.62 165 PRO A CA 1
ATOM 1248 C C . PRO A 1 165 ? 3.713 -3.871 6.469 1.00 91.62 165 PRO A C 1
ATOM 1250 O O . PRO A 1 165 ? 2.793 -3.433 5.783 1.00 91.62 165 PRO A O 1
ATOM 1253 N N . GLN A 1 166 ? 4.068 -3.287 7.617 1.00 93.06 166 GLN A N 1
ATOM 1254 C CA . GLN A 1 166 ? 3.343 -2.129 8.147 1.00 93.06 166 GLN A CA 1
ATOM 1255 C C . GLN A 1 166 ? 3.516 -0.878 7.275 1.00 93.06 166 GLN A C 1
ATOM 1257 O O . GLN A 1 166 ? 2.577 -0.105 7.107 1.00 93.06 166 GLN A O 1
ATOM 1262 N N . GLN A 1 167 ? 4.699 -0.684 6.683 1.00 95.31 167 GLN A N 1
ATOM 1263 C CA . GLN A 1 167 ? 4.939 0.429 5.763 1.00 95.31 167 GLN A CA 1
ATOM 1264 C C . GLN A 1 167 ? 4.086 0.280 4.501 1.00 95.31 167 GLN A C 1
ATOM 1266 O O . GLN A 1 167 ? 3.519 1.269 4.049 1.00 95.31 167 GLN A O 1
ATOM 1271 N N . ALA A 1 168 ? 3.938 -0.940 3.975 1.00 95.56 168 ALA A N 1
ATOM 1272 C CA . ALA A 1 168 ? 3.079 -1.216 2.826 1.00 95.56 168 ALA A CA 1
ATOM 1273 C C . ALA A 1 168 ? 1.602 -0.905 3.121 1.00 95.56 168 ALA A C 1
ATOM 1275 O O . ALA A 1 168 ? 0.936 -0.295 2.287 1.00 95.56 168 ALA A O 1
ATOM 1276 N N . VAL A 1 169 ? 1.100 -1.242 4.317 1.00 96.19 169 VAL A N 1
ATOM 1277 C CA . VAL A 1 169 ? -0.266 -0.865 4.727 1.00 96.19 169 VAL A CA 1
ATOM 1278 C C . VAL A 1 169 ? -0.417 0.652 4.850 1.00 96.19 169 VAL A C 1
ATOM 1280 O O . VAL A 1 169 ? -1.388 1.211 4.344 1.00 96.19 169 VAL A O 1
ATOM 1283 N N . ASN A 1 170 ? 0.552 1.342 5.450 1.00 97.06 170 ASN A N 1
ATOM 1284 C CA . ASN A 1 170 ? 0.512 2.801 5.562 1.00 97.06 170 ASN A CA 1
ATOM 1285 C C . ASN A 1 170 ? 0.538 3.477 4.174 1.00 97.06 170 ASN A C 1
ATOM 1287 O O . ASN A 1 170 ? -0.232 4.404 3.928 1.00 97.06 170 ASN A O 1
ATOM 1291 N N . ILE A 1 171 ? 1.376 2.995 3.245 1.00 96.50 171 ILE A N 1
ATOM 1292 C CA . ILE A 1 171 ? 1.404 3.466 1.848 1.00 96.50 171 ILE A CA 1
ATOM 1293 C C . ILE A 1 171 ? 0.043 3.238 1.183 1.00 96.50 171 ILE A C 1
ATOM 1295 O O . ILE A 1 171 ? -0.481 4.147 0.547 1.00 96.50 171 ILE A O 1
ATOM 1299 N N . MET A 1 172 ? -0.550 2.053 1.352 1.00 96.50 172 MET A N 1
ATOM 1300 C CA . MET A 1 172 ? -1.874 1.732 0.815 1.00 96.50 172 MET A CA 1
ATOM 1301 C C . MET A 1 172 ? -2.941 2.726 1.297 1.00 96.50 172 MET A C 1
ATOM 1303 O O . MET A 1 172 ? -3.695 3.253 0.479 1.00 96.50 172 MET A O 1
ATOM 1307 N N . LEU A 1 173 ? -2.961 3.047 2.596 1.00 96.19 173 LEU A N 1
ATOM 1308 C CA . LEU A 1 173 ? -3.891 4.034 3.156 1.00 96.19 173 LEU A CA 1
ATOM 1309 C C . LEU A 1 173 ? -3.705 5.415 2.522 1.00 96.19 173 LEU A C 1
ATOM 1311 O O . LEU A 1 173 ? -4.688 6.067 2.170 1.00 96.19 173 LEU A O 1
ATOM 1315 N N . TYR A 1 174 ? -2.453 5.841 2.341 1.00 95.62 174 TYR A N 1
ATOM 1316 C CA . TYR A 1 174 ? -2.141 7.102 1.676 1.00 95.62 174 TYR A CA 1
ATOM 1317 C C . TYR A 1 174 ? -2.623 7.117 0.217 1.00 95.62 174 TYR A C 1
ATOM 1319 O O . TYR A 1 174 ? -3.299 8.060 -0.189 1.00 95.62 174 TYR A O 1
ATOM 1327 N N . LEU A 1 175 ? -2.363 6.057 -0.555 1.00 94.12 175 LEU A N 1
ATOM 1328 C CA . LEU A 1 175 ? -2.837 5.933 -1.941 1.00 94.12 175 LEU A CA 1
ATOM 1329 C C . LEU A 1 175 ? -4.365 6.000 -2.028 1.00 94.12 175 LEU A C 1
ATOM 1331 O O . LEU A 1 175 ? -4.916 6.728 -2.850 1.00 94.12 175 LEU A O 1
ATOM 1335 N N . LYS A 1 176 ? -5.059 5.305 -1.124 1.00 93.44 176 LYS A N 1
ATOM 1336 C CA . LYS A 1 176 ? -6.523 5.332 -1.036 1.00 93.44 176 LYS A CA 1
ATOM 1337 C C . LYS A 1 176 ? -7.059 6.734 -0.737 1.00 93.44 176 LYS A C 1
ATOM 1339 O O . LYS A 1 176 ? -8.075 7.136 -1.308 1.00 93.44 176 LYS A O 1
ATOM 1344 N N . GLN A 1 177 ? -6.369 7.495 0.117 1.00 92.50 177 GLN A N 1
ATOM 1345 C CA . GLN A 1 177 ? -6.706 8.893 0.393 1.00 92.50 177 GLN A CA 1
ATOM 1346 C C . GLN A 1 177 ? -6.521 9.775 -0.849 1.00 92.50 177 GLN A C 1
ATOM 1348 O O . GLN A 1 177 ? -7.408 10.570 -1.149 1.00 92.50 177 GLN A O 1
ATOM 1353 N N . GLN A 1 178 ? -5.418 9.611 -1.590 1.00 86.75 178 GLN A N 1
ATOM 1354 C CA . GLN A 1 178 ? -5.165 10.362 -2.828 1.00 86.75 178 GLN A CA 1
ATOM 1355 C C . GLN A 1 178 ? -6.254 10.110 -3.877 1.00 86.75 178 GLN A C 1
ATOM 1357 O O . GLN A 1 178 ? -6.740 11.054 -4.489 1.00 86.75 178 GLN A O 1
ATOM 1362 N N . THR A 1 179 ? -6.709 8.864 -4.017 1.00 83.44 179 THR A N 1
ATOM 1363 C CA . THR A 1 179 ? -7.769 8.509 -4.974 1.00 83.44 179 THR A CA 1
ATOM 1364 C C . THR A 1 179 ? -9.166 8.987 -4.573 1.00 83.44 179 THR A C 1
ATOM 1366 O O . THR A 1 179 ? -10.044 9.121 -5.427 1.00 83.44 179 THR A O 1
ATOM 1369 N N . SER A 1 180 ? -9.382 9.243 -3.281 1.00 70.56 180 SER A N 1
ATOM 1370 C CA . SER A 1 180 ? -10.653 9.757 -2.750 1.00 70.56 180 SER A CA 1
ATOM 1371 C C . SER A 1 180 ? -10.733 11.288 -2.784 1.00 70.56 180 SER A C 1
ATOM 1373 O O . SER A 1 180 ? -11.816 11.849 -2.619 1.00 70.56 180 SER A O 1
ATOM 1375 N N . GLY A 1 181 ? -9.602 11.975 -2.981 1.00 56.88 181 GLY A N 1
ATOM 1376 C CA . GLY A 1 181 ? -9.575 13.407 -3.241 1.00 56.88 181 GLY A CA 1
ATOM 1377 C C . GLY A 1 181 ? -10.053 13.681 -4.662 1.00 56.88 181 GLY A C 1
ATOM 1378 O O . GLY A 1 181 ? -9.501 13.144 -5.619 1.00 56.88 181 GLY A O 1
ATOM 1379 N N . THR A 1 182 ? -11.087 14.509 -4.813 1.00 39.53 182 THR A N 1
ATOM 1380 C CA . THR A 1 182 ? -11.512 15.045 -6.112 1.00 39.53 182 THR A CA 1
ATOM 1381 C C . THR A 1 182 ? -10.280 15.531 -6.885 1.00 39.53 182 THR A C 1
ATOM 1383 O O . THR A 1 182 ? -9.479 16.256 -6.290 1.00 39.53 182 THR A O 1
ATOM 1386 N N . PRO A 1 183 ? -10.107 15.184 -8.176 1.00 40.47 183 PRO A N 1
ATOM 1387 C CA . PRO A 1 183 ? -9.001 15.714 -8.957 1.00 40.47 183 PRO A CA 1
ATOM 1388 C C . PRO A 1 183 ? -9.092 17.238 -8.916 1.00 40.47 183 PRO A C 1
ATOM 1390 O O . PRO A 1 183 ? -10.065 17.816 -9.409 1.00 40.47 183 PRO A O 1
ATOM 1393 N N . THR A 1 184 ? -8.117 17.901 -8.297 1.00 39.88 184 THR A N 1
ATOM 1394 C CA . THR A 1 184 ? -7.919 19.331 -8.519 1.00 39.88 184 THR A CA 1
ATOM 1395 C C . THR A 1 184 ? -7.523 19.471 -9.983 1.00 39.88 184 THR A C 1
ATOM 1397 O O . THR A 1 184 ? -6.402 19.120 -10.351 1.00 39.88 184 THR A O 1
ATOM 1400 N N . LYS A 1 185 ? -8.508 19.847 -10.807 1.00 31.83 185 LYS A N 1
ATOM 1401 C CA . LYS A 1 185 ? -8.327 20.257 -12.201 1.00 31.83 185 LYS A CA 1
ATOM 1402 C C . LYS A 1 185 ? -7.360 21.427 -12.301 1.00 31.83 185 LYS A C 1
ATOM 1404 O O . LYS A 1 185 ? -7.403 22.286 -11.392 1.00 31.83 185 LYS A O 1
#

Mean predicted aligned error: 15.01 Å

Foldseek 3Di:
DDDDDDDDDDDDDDDDDPDPPPPVVVVVVVVVVVVVVVVVVVVVVVVPCVVVVVLVVLLVVLVVQLVPQDADPVLFHGPVLVVLVVVPPVSVVVLVVLLVLLVVLCVVQPCQQQPDAPPDPHNDHHLLQVQVDQADPVRHGDGLSVQLSCQQSDDDPGGHHPDGSSNSSSNSSNSVVSNPDDPPD

Organism: NCBI:txid3003348

Radius of gyration: 33.57 Å; Cα contacts (8 Å, |Δi|>4): 159; chains: 1; bounding box: 109×60×48 Å

Nearest PDB structures (foldseek):
  2xts-assembly1_B  TM=6.084E-01  e=4.276E-01  Paracoccus pantotrophus

Solvent-accessible surface area (backbone atoms only — not comparable to full-atom values): 10943 Å² total; per-residue (Å²): 140,80,84,86,81,89,84,85,82,90,82,81,88,80,95,79,84,95,78,78,72,72,70,66,57,61,62,59,57,54,54,54,54,55,53,52,52,53,52,53,54,54,51,55,66,64,54,66,61,56,61,59,61,54,52,51,53,32,39,60,58,31,54,66,48,56,73,67,59,59,54,35,97,86,57,45,42,49,36,69,67,58,52,26,73,76,47,56,72,62,18,49,52,51,50,54,52,36,34,55,51,4,48,54,48,35,62,74,70,43,37,90,32,36,47,60,67,86,89,47,98,42,82,40,69,60,49,56,54,51,77,77,39,71,50,44,97,87,68,46,60,59,39,57,41,49,50,30,48,43,54,30,50,29,58,91,90,44,68,45,47,74,54,52,66,70,52,28,49,17,29,47,50,29,42,51,52,49,38,69,46,77,81,83,124

Sequence (185 aa):
MAYQPKQNRNVRTVLGEPRVQLVVYTVWFSGIIIGAILLFFLGFLVAGDYNGRTQQTAREAAGPAYAKIPLTADGTKIAYVEAWKTQGAQGEEALKSALAQGQANFNRICVGCHYGPPTITSIGAWLGDLYQTATLYNGTPVNDANVVKFILLGHGNMPSGIPLPQQAVNIMLYLKQQTSGTPTK

InterPro domains:
  IPR009056 Cytochrome c-like domain [PS51007] (97-179)
  IPR036909 Cytochrome c-like domain superfamily [SSF46626] (32-181)

pLDDT: mean 75.12, std 19.95, range [31.83, 97.06]

Secondary structure (DSSP, 8-state):
-------------------SSHHHHHHHHHHHHHHHHHHHHHHHHHHTTHHHHHHHHHHHHHHHHHTTSPBPTTSSSBHHHHHHTTSHHHHHHHHHHHHHHHHHHHHHHTHHHH-SSTTS--SS---TTGGGSSB-TTS-B-SHHHHHHHHHH-BTTBPSS-S-HHHHHHHHHHHHHHHHS----